Protein AF-A0A964AY86-F1 (afdb_monomer)

Sequence (203 aa):
MKHHKKPTNKDIALAKRPSATQNSKTIVSSVGSSSKFTILKNRKNIFIIVISLCALILLVATGAWYINRSDDKLVFPEPQLQLDDVAGSLDSLLQQKLPSDASITQKTEYYESIVSKLTALEDTRRTAEIYINQIQPQGIKLSIEASEWLVTSLIANGYKQEARAVAGELVVMLNQRMTEVPPDSQQSLSSLIQYYATLKDTL

pLDDT: mean 75.74, std 21.98, range [32.5, 97.69]

Nearest PDB structures (foldseek):
  8h38-assembly1_B  TM=4.090E-01  e=1.812E+00  Homo sapiens
  3qtn-assembly1_B  TM=3.169E-01  e=1.045E+00  Schizosaccharomyces pombe
  6hc2-assembly4_S  TM=4.610E-01  e=2.385E+00  Homo sapiens
  4i9e-assembly1_B  TM=3.478E-01  e=4.134E+00  Bacillus subtilis subsp. subtilis str. 168

Radius of gyration: 37.97 Å; Cα contacts (8 Å, |Δi|>4): 112; chains: 1; bounding box: 46×78×113 Å

Mean predicted aligned error: 18.22 Å

Secondary structure (DSSP, 8-state):
----------------------------------S-HHHHHHHHHHHHHHHHHHHHHHHHHHHHHHHHHTTS---PPPTHHHHHHHHHHHHHHHH----TT--HHHHHHHHHHHHHHHHHTT-HHHHHHHIIIIIGGGTPPPPHHHHHHHHHHHHHTT-HHHHHHHHHHHHHHHHHHHTTS-HHHHHHHHHHHHHHHHHHHH-

Foldseek 3Di:
DDDDDDDDDDDDDDDDDDDDDDDDDDDDDDDDDDPPPVVVVVVVVVVVVVVVVVVVVVVVVVVVVCVVVCVVDPDDPDCVVVLVVLVVVLVVLVPDDDDPPDDLVRLQVSLQSNLVSCVVVVVLQVLQVCCVPPQVVVVRDYDLVSLVSNLVSCVVVVVLVVSLVSLVVSLVVLVVVLVVDDPVCNVVSVVSSVVSVVSSVVD

Solvent-accessible surface area (backbone atoms only — not comparable to full-atom values): 12369 Å² total; per-residue (Å²): 137,90,85,89,88,84,87,90,85,81,90,84,86,85,91,90,82,89,84,91,82,88,81,89,82,78,90,80,88,77,87,84,86,78,98,58,70,72,64,57,57,56,53,52,55,52,50,52,52,51,50,51,52,51,51,51,53,50,50,52,51,50,50,54,46,49,59,71,49,57,75,67,66,82,82,67,87,66,71,57,69,58,53,52,51,43,50,54,53,43,56,56,50,75,68,56,77,76,61,92,82,58,48,71,66,60,50,32,57,52,51,46,59,47,43,53,45,30,58,78,66,65,38,35,62,62,47,32,54,45,36,66,75,57,33,58,82,68,71,58,71,67,55,67,72,56,42,55,52,46,28,54,15,16,49,77,69,65,40,36,73,58,21,25,50,46,24,51,50,46,33,51,54,47,57,56,50,52,78,74,49,60,78,87,58,35,60,60,50,53,54,52,35,53,50,31,49,51,50,35,74,74,85

Structure (mmCIF, N/CA/C/O backbone):
data_AF-A0A964AY86-F1
#
_entry.id   AF-A0A964AY86-F1
#
loop_
_atom_site.group_PDB
_atom_site.id
_atom_site.type_symbol
_atom_site.label_atom_id
_atom_site.label_alt_id
_atom_site.label_comp_id
_atom_site.label_asym_id
_atom_site.label_entity_id
_atom_site.label_seq_id
_atom_site.pdbx_PDB_ins_code
_atom_site.Cartn_x
_atom_site.Cartn_y
_atom_site.Cartn_z
_atom_site.occupancy
_atom_site.B_iso_or_equiv
_atom_site.auth_seq_id
_atom_site.auth_comp_id
_atom_site.auth_asym_id
_atom_site.auth_atom_id
_atom_site.pdbx_PDB_model_num
ATOM 1 N N . MET A 1 1 ? 15.976 48.540 -55.367 1.00 39.44 1 MET A N 1
ATOM 2 C CA . MET A 1 1 ? 15.116 49.084 -56.451 1.00 39.44 1 MET A CA 1
ATOM 3 C C . MET A 1 1 ? 14.962 48.027 -57.541 1.00 39.44 1 MET A C 1
ATOM 5 O O . MET A 1 1 ? 15.838 47.180 -57.657 1.00 39.44 1 MET A O 1
ATOM 9 N N . LYS A 1 2 ? 13.845 48.020 -58.280 1.00 45.91 2 LYS A N 1
ATOM 10 C CA . LYS A 1 2 ? 13.588 47.076 -59.391 1.00 45.91 2 LYS A CA 1
ATOM 11 C C . LYS A 1 2 ? 14.362 47.507 -60.645 1.00 45.91 2 LYS A C 1
ATOM 13 O O . LYS A 1 2 ? 14.565 48.701 -60.796 1.00 45.91 2 LYS A O 1
ATOM 18 N N . HIS A 1 3 ? 14.650 46.585 -61.569 1.00 39.03 3 HIS A N 1
ATOM 19 C CA . HIS A 1 3 ? 14.259 46.710 -62.987 1.00 39.03 3 HIS A CA 1
ATOM 20 C C . HIS A 1 3 ? 14.379 45.358 -63.721 1.00 39.03 3 HIS A C 1
ATOM 22 O O . HIS A 1 3 ? 15.357 44.635 -63.573 1.00 39.03 3 HIS A O 1
ATOM 28 N N . HIS A 1 4 ? 13.351 45.012 -64.502 1.00 43.88 4 HIS A N 1
ATOM 29 C CA . HIS A 1 4 ? 13.311 43.826 -65.368 1.00 43.88 4 HIS A CA 1
ATOM 30 C C . HIS A 1 4 ? 13.954 44.102 -66.735 1.00 43.88 4 HIS A C 1
ATOM 32 O O . HIS A 1 4 ? 13.827 45.220 -67.235 1.00 43.88 4 HIS A O 1
ATOM 38 N N . LYS A 1 5 ? 14.413 43.044 -67.427 1.00 38.97 5 LYS A N 1
ATOM 39 C CA . LYS A 1 5 ? 13.969 42.760 -68.810 1.00 38.97 5 LYS A CA 1
ATOM 40 C C . LYS A 1 5 ? 14.207 41.299 -69.246 1.00 38.97 5 LYS A C 1
ATOM 42 O O . LYS A 1 5 ? 15.260 40.718 -69.031 1.00 38.97 5 LYS A O 1
ATOM 47 N N . LYS A 1 6 ? 13.171 40.751 -69.880 1.00 41.88 6 LYS A N 1
ATOM 48 C CA . LYS A 1 6 ? 13.073 39.567 -70.765 1.00 41.88 6 LYS A CA 1
ATOM 49 C C . LYS A 1 6 ? 12.483 40.115 -72.095 1.00 41.88 6 LYS A C 1
ATOM 51 O O . LYS A 1 6 ? 12.086 41.286 -72.083 1.00 41.88 6 LYS A O 1
ATOM 56 N N . PRO A 1 7 ? 12.244 39.332 -73.168 1.00 59.22 7 PRO A N 1
ATOM 57 C CA . PRO A 1 7 ? 12.763 38.014 -73.578 1.00 59.22 7 PRO A CA 1
ATOM 58 C C . PRO A 1 7 ? 13.297 38.053 -75.045 1.00 59.22 7 PRO A C 1
ATOM 60 O O . PRO A 1 7 ? 13.366 39.124 -75.627 1.00 59.22 7 PRO A O 1
ATOM 63 N N . THR A 1 8 ? 13.604 36.910 -75.681 1.00 43.75 8 THR A N 1
ATOM 64 C CA . THR A 1 8 ? 12.781 36.339 -76.787 1.00 43.75 8 THR A CA 1
ATOM 65 C C . THR A 1 8 ? 13.252 34.936 -77.195 1.00 43.75 8 THR A C 1
ATOM 67 O O . THR A 1 8 ? 14.365 34.528 -76.889 1.00 43.75 8 THR A O 1
ATOM 70 N N . ASN A 1 9 ? 12.344 34.192 -77.826 1.00 43.22 9 ASN A N 1
ATOM 71 C CA . ASN A 1 9 ? 12.440 32.794 -78.258 1.00 43.22 9 ASN A CA 1
ATOM 72 C C . ASN A 1 9 ? 12.452 32.737 -79.800 1.00 43.22 9 ASN A C 1
ATOM 74 O O . ASN A 1 9 ? 11.829 33.626 -80.385 1.00 43.22 9 ASN A O 1
ATOM 78 N N . LYS A 1 10 ? 13.073 31.712 -80.412 1.00 37.44 10 LYS A N 1
ATOM 79 C CA . LYS A 1 10 ? 12.649 31.021 -81.660 1.00 37.44 10 LYS A CA 1
ATOM 80 C C . LYS A 1 10 ? 13.725 30.059 -82.197 1.00 37.44 10 LYS A C 1
ATOM 82 O O . LYS A 1 10 ? 14.872 30.468 -82.292 1.00 37.44 10 LYS A O 1
ATOM 87 N N . ASP A 1 11 ? 13.274 28.850 -82.562 1.00 38.94 11 ASP A N 1
ATOM 88 C CA . ASP A 1 11 ? 13.628 27.994 -83.723 1.00 38.94 11 ASP A CA 1
ATOM 89 C C . ASP A 1 11 ? 15.144 27.713 -84.004 1.00 38.94 11 ASP A C 1
ATOM 91 O O . ASP A 1 11 ? 15.986 28.585 -83.888 1.00 38.94 11 ASP A O 1
ATOM 95 N N . ILE A 1 12 ? 15.646 26.531 -84.402 1.00 47.88 12 ILE A N 1
ATOM 96 C CA . ILE A 1 12 ? 15.171 25.546 -85.390 1.00 47.88 12 ILE A CA 1
ATOM 97 C C . ILE A 1 12 ? 15.740 24.133 -85.075 1.00 47.88 12 ILE A C 1
ATOM 99 O O . ILE A 1 12 ? 16.939 23.946 -84.910 1.00 47.88 12 ILE A O 1
ATOM 103 N N . ALA A 1 13 ? 14.829 23.158 -85.028 1.00 35.41 13 ALA A N 1
ATOM 104 C CA . ALA A 1 13 ? 14.819 21.792 -85.588 1.00 35.41 13 ALA A CA 1
ATOM 105 C C . ALA A 1 13 ? 16.083 20.915 -85.876 1.00 35.41 13 ALA A C 1
ATOM 107 O O . ALA A 1 13 ? 17.019 21.293 -86.565 1.00 35.41 13 ALA A O 1
ATOM 108 N N . LEU A 1 14 ? 15.891 19.625 -85.543 1.00 32.50 14 LEU A N 1
ATOM 109 C CA . LEU A 1 14 ? 16.200 18.385 -86.298 1.00 32.50 14 LEU A CA 1
ATOM 110 C C . LEU A 1 14 ? 17.646 17.908 -86.624 1.00 32.50 14 LEU A C 1
ATOM 112 O O . LEU A 1 14 ? 18.346 18.429 -87.480 1.00 32.50 14 LEU A O 1
ATOM 116 N N . ALA A 1 15 ? 17.890 16.680 -86.134 1.00 34.31 15 ALA A N 1
ATOM 117 C CA . ALA A 1 15 ? 18.419 15.505 -86.856 1.00 34.31 15 ALA A CA 1
ATOM 118 C C . ALA A 1 15 ? 19.935 15.326 -87.124 1.00 34.31 15 ALA A C 1
ATOM 120 O O . ALA A 1 15 ? 20.502 15.909 -88.044 1.00 34.31 15 ALA A O 1
ATOM 121 N N . LYS A 1 16 ? 20.513 14.291 -86.475 1.00 34.00 16 LYS A N 1
ATOM 122 C CA . LYS A 1 16 ? 21.258 13.195 -87.150 1.00 34.00 16 LYS A CA 1
ATOM 123 C C . LYS A 1 16 ? 21.488 11.948 -86.257 1.00 34.00 16 LYS A C 1
ATOM 125 O O . LYS A 1 16 ? 22.091 12.023 -85.195 1.00 34.00 16 LYS A O 1
ATOM 130 N N . ARG A 1 17 ? 21.029 10.791 -86.753 1.00 41.09 17 ARG A N 1
ATOM 131 C CA . ARG A 1 17 ? 21.481 9.384 -86.542 1.00 41.09 17 ARG A CA 1
ATOM 132 C C . ARG A 1 17 ? 21.563 8.779 -87.972 1.00 41.09 17 ARG A C 1
ATOM 134 O O . ARG A 1 17 ? 20.840 9.318 -88.815 1.00 41.09 17 ARG A O 1
ATOM 141 N N . PRO A 1 18 ? 22.405 7.776 -88.329 1.00 44.31 18 PRO A N 1
ATOM 142 C CA . PRO A 1 18 ? 22.642 6.461 -87.688 1.00 44.31 18 PRO A CA 1
ATOM 143 C C . PRO A 1 18 ? 24.136 6.296 -87.283 1.00 44.31 18 PRO A C 1
ATOM 145 O O . PRO A 1 18 ? 24.770 7.324 -87.074 1.00 44.31 18 PRO A O 1
ATOM 148 N N . SER A 1 19 ? 24.790 5.142 -87.052 1.00 35.66 19 SER A N 1
ATOM 149 C CA . SER A 1 19 ? 24.522 3.678 -87.148 1.00 35.66 19 SER A CA 1
ATOM 150 C C . SER A 1 19 ? 25.012 2.992 -85.853 1.00 35.66 19 SER A C 1
ATOM 152 O O . SER A 1 19 ? 25.867 3.546 -85.175 1.00 35.66 19 SER A O 1
ATOM 154 N N . ALA A 1 20 ? 24.418 1.920 -85.312 1.00 35.12 20 ALA A N 1
ATOM 155 C CA . ALA A 1 20 ? 24.133 0.554 -85.793 1.00 35.12 20 ALA A CA 1
ATOM 156 C C . ALA A 1 20 ? 25.342 -0.412 -85.770 1.00 35.12 20 ALA A C 1
ATOM 158 O O . ALA A 1 20 ? 26.085 -0.503 -86.739 1.00 35.12 20 ALA A O 1
ATOM 159 N N . THR A 1 21 ? 25.417 -1.220 -84.704 1.00 34.56 21 THR A N 1
ATOM 160 C CA . THR A 1 21 ? 25.921 -2.604 -84.756 1.00 34.56 21 THR A CA 1
ATOM 161 C C . THR A 1 21 ? 24.835 -3.500 -84.168 1.00 34.56 21 THR A C 1
ATOM 163 O O . THR A 1 21 ? 24.479 -3.368 -82.997 1.00 34.56 21 THR A O 1
ATOM 166 N N . GLN A 1 22 ? 24.260 -4.374 -84.993 1.00 38.66 22 GLN A N 1
ATOM 167 C CA . GLN A 1 22 ? 23.312 -5.398 -84.554 1.00 38.66 22 GLN A CA 1
ATOM 168 C C . GLN A 1 22 ? 24.061 -6.616 -84.002 1.00 38.66 22 GLN A C 1
ATOM 170 O O . GLN A 1 22 ? 25.144 -6.934 -84.479 1.00 38.66 22 GLN A O 1
ATOM 175 N N . ASN A 1 23 ? 23.432 -7.320 -83.060 1.00 33.06 23 ASN A N 1
ATOM 176 C CA . ASN A 1 23 ? 23.432 -8.785 -82.941 1.00 33.06 23 ASN A CA 1
ATOM 177 C C . ASN A 1 23 ? 22.366 -9.137 -81.885 1.00 33.06 23 ASN A C 1
ATOM 179 O O . ASN A 1 23 ? 22.609 -9.038 -80.690 1.00 33.06 23 ASN A O 1
ATOM 183 N N . SER A 1 24 ? 21.094 -9.314 -82.249 1.00 36.22 24 SER A N 1
ATOM 184 C CA . SER A 1 24 ? 20.540 -10.512 -82.906 1.00 36.22 24 SER A CA 1
ATOM 185 C C . SER A 1 24 ? 20.892 -11.824 -82.201 1.00 36.22 24 SER A C 1
ATOM 187 O O . SER A 1 24 ? 21.763 -12.565 -82.645 1.00 36.22 24 SER A O 1
ATOM 189 N N . LYS A 1 25 ? 20.109 -12.163 -81.170 1.00 35.75 25 LYS A N 1
ATOM 190 C CA . LYS A 1 25 ? 19.689 -13.550 -80.923 1.00 35.75 25 LYS A CA 1
ATOM 191 C C . LYS A 1 25 ? 18.175 -13.617 -80.705 1.00 35.75 25 LYS A C 1
ATOM 193 O O . LYS A 1 25 ? 17.669 -13.407 -79.613 1.00 35.75 25 LYS A O 1
ATOM 198 N N . THR A 1 26 ? 17.503 -13.883 -81.821 1.00 39.62 26 THR A N 1
ATOM 199 C CA . THR A 1 26 ? 16.311 -14.729 -81.965 1.00 39.62 26 THR A CA 1
ATOM 200 C C . THR A 1 26 ? 15.181 -14.567 -80.942 1.00 39.62 26 THR A C 1
ATOM 202 O O . THR A 1 26 ? 15.138 -15.242 -79.916 1.00 39.62 26 THR A O 1
ATOM 205 N N . ILE A 1 27 ? 14.163 -13.796 -81.327 1.00 40.28 27 ILE A N 1
ATOM 206 C CA . ILE A 1 27 ? 12.793 -14.024 -80.856 1.00 40.28 27 ILE A CA 1
ATOM 207 C C . ILE A 1 27 ? 12.277 -15.286 -81.560 1.00 40.28 27 ILE A C 1
ATOM 209 O O . ILE A 1 27 ? 12.199 -15.304 -82.787 1.00 40.28 27 ILE A O 1
ATOM 213 N N . VAL A 1 28 ? 11.895 -16.316 -80.802 1.00 37.19 28 VAL A N 1
ATOM 214 C CA . VAL A 1 28 ? 11.033 -17.399 -81.304 1.00 37.19 28 VAL A CA 1
ATOM 215 C C . VAL A 1 28 ? 9.649 -17.196 -80.705 1.00 37.19 28 VAL A C 1
ATOM 217 O O . VAL A 1 28 ? 9.460 -17.283 -79.494 1.00 37.19 28 VAL A O 1
ATOM 220 N N . SER A 1 29 ? 8.678 -16.889 -81.555 1.00 40.28 29 SER A N 1
ATOM 221 C CA . SER A 1 29 ? 7.292 -16.658 -81.165 1.00 40.28 29 SER A CA 1
ATOM 222 C C . SER A 1 29 ? 6.504 -17.970 -81.064 1.00 40.28 29 SER A C 1
ATOM 224 O O . SER A 1 29 ? 6.234 -18.601 -82.082 1.00 40.28 29 SER A O 1
ATOM 226 N N . SER A 1 30 ? 6.042 -18.311 -79.859 1.00 38.62 30 SER A N 1
ATOM 227 C CA . SER A 1 30 ? 4.793 -19.063 -79.648 1.00 38.62 30 SER A CA 1
ATOM 228 C C . SER A 1 30 ? 3.846 -18.123 -78.889 1.00 38.62 30 SER A C 1
ATOM 230 O O . SER A 1 30 ? 4.157 -17.655 -77.802 1.00 38.62 30 SER A O 1
ATOM 232 N N . VAL A 1 31 ? 2.861 -17.524 -79.558 1.00 44.25 31 VAL A N 1
ATOM 233 C CA . VAL A 1 31 ? 1.519 -18.094 -79.776 1.00 44.25 31 VAL A CA 1
ATOM 234 C C . VAL A 1 31 ? 0.865 -18.511 -78.454 1.00 44.25 31 VAL A C 1
ATOM 236 O O . VAL A 1 31 ? 1.108 -19.604 -77.957 1.00 44.25 31 VAL A O 1
ATOM 239 N N . GLY A 1 32 ? -0.040 -17.665 -77.946 1.00 36.28 32 GLY A N 1
ATOM 240 C CA . GLY A 1 32 ? -1.101 -18.096 -77.031 1.00 36.28 32 GLY A CA 1
ATOM 241 C C . GLY A 1 32 ? -1.206 -17.382 -75.676 1.00 36.28 32 GLY A C 1
ATOM 242 O O . GLY A 1 32 ? -0.360 -17.515 -74.806 1.00 36.28 32 GLY A O 1
ATOM 243 N N . SER A 1 33 ? -2.383 -16.788 -75.454 1.00 35.88 33 SER A N 1
ATOM 244 C CA . SER A 1 33 ? -3.068 -16.704 -74.151 1.00 35.88 33 SER A CA 1
ATOM 245 C C . SER A 1 33 ? -2.656 -15.656 -73.091 1.00 35.88 33 SER A C 1
ATOM 247 O O . SER A 1 33 ? -1.989 -15.928 -72.097 1.00 35.88 33 SER A O 1
ATOM 249 N N . SER A 1 34 ? -3.396 -14.544 -73.153 1.00 40.28 34 SER A N 1
ATOM 250 C CA . SER A 1 34 ? -4.164 -13.978 -72.025 1.00 40.28 34 SER A CA 1
ATOM 251 C C . SER A 1 34 ? -3.516 -12.980 -71.044 1.00 40.28 34 SER A C 1
ATOM 253 O O . SER A 1 34 ? -2.649 -13.271 -70.224 1.00 40.28 34 SER A O 1
ATOM 255 N N . SER A 1 35 ? -4.137 -11.802 -71.004 1.00 44.59 35 SER A N 1
ATOM 256 C CA . SER A 1 35 ? -4.013 -10.731 -70.009 1.00 44.59 35 SER A CA 1
ATOM 257 C C . SER A 1 35 ? -4.650 -11.079 -68.644 1.00 44.59 35 SER A C 1
ATOM 259 O O . SER A 1 35 ? -5.401 -10.288 -68.077 1.00 44.59 35 SER A O 1
ATOM 261 N N . LYS A 1 36 ? -4.390 -12.279 -68.098 1.00 46.19 36 LYS A N 1
ATOM 262 C CA . LYS A 1 36 ? -5.083 -12.804 -66.895 1.00 46.19 36 LYS A CA 1
ATOM 263 C C . LYS A 1 36 ? -4.258 -12.855 -65.598 1.00 46.19 36 LYS A C 1
ATOM 265 O O . LYS A 1 36 ? -4.812 -13.190 -64.551 1.00 46.19 36 LYS A O 1
ATOM 270 N N . PHE A 1 37 ? -2.972 -12.492 -65.610 1.00 45.94 37 PHE A N 1
ATOM 271 C CA . PHE A 1 37 ? -2.087 -12.713 -64.451 1.00 45.94 37 PHE A CA 1
ATOM 272 C C . PHE A 1 37 ? -2.053 -11.616 -63.370 1.00 45.94 37 PHE A C 1
ATOM 274 O O . PHE A 1 37 ? -1.663 -11.906 -62.239 1.00 45.94 37 PHE A O 1
ATOM 281 N N . THR A 1 38 ? -2.526 -10.394 -63.633 1.00 47.03 38 THR A N 1
ATOM 282 C CA . THR A 1 38 ? -2.637 -9.340 -62.599 1.00 47.03 38 THR A CA 1
ATOM 283 C C . THR A 1 38 ? -3.835 -9.535 -61.664 1.00 47.03 38 THR A C 1
ATOM 285 O O . THR A 1 38 ? -3.741 -9.230 -60.477 1.00 47.03 38 THR A O 1
ATOM 288 N N . ILE A 1 39 ? -4.936 -10.126 -62.143 1.00 46.94 39 ILE A N 1
ATOM 289 C CA . ILE A 1 39 ? -6.141 -10.383 -61.328 1.00 46.94 39 ILE A CA 1
ATOM 290 C C . ILE A 1 39 ? -5.894 -11.504 -60.300 1.00 46.94 39 ILE A C 1
ATOM 292 O O . ILE A 1 39 ? -6.417 -11.463 -59.184 1.00 46.94 39 ILE A O 1
ATOM 296 N N . LEU A 1 40 ? -5.064 -12.497 -60.640 1.00 48.22 40 LEU A N 1
ATOM 297 C CA . LEU A 1 40 ? -4.809 -13.656 -59.777 1.00 48.22 40 LEU A CA 1
ATOM 298 C C . LEU A 1 40 ? -4.024 -13.310 -58.500 1.00 48.22 40 LEU A C 1
ATOM 300 O O . LEU A 1 40 ? -4.204 -13.973 -57.479 1.00 48.22 40 LEU A O 1
ATOM 304 N N . LYS A 1 41 ? -3.171 -12.276 -58.537 1.00 50.91 41 LYS A N 1
ATOM 305 C CA . LYS A 1 41 ? -2.327 -11.886 -57.394 1.00 50.91 41 LYS A CA 1
ATOM 306 C C . LYS A 1 41 ? -3.149 -11.211 -56.288 1.00 50.91 41 LYS A C 1
ATOM 308 O O . LYS A 1 41 ? -3.049 -11.611 -55.132 1.00 50.91 41 LYS A O 1
ATOM 313 N N . ASN A 1 42 ? -4.054 -10.297 -56.650 1.00 53.94 42 ASN A N 1
ATOM 314 C CA . ASN A 1 42 ? -4.951 -9.653 -55.682 1.00 53.94 42 ASN A CA 1
ATOM 315 C C . ASN A 1 42 ? -5.966 -10.640 -55.083 1.00 53.94 42 ASN A C 1
ATOM 317 O O . ASN A 1 42 ? -6.244 -10.573 -53.889 1.00 53.94 42 ASN A O 1
ATOM 321 N N . ARG A 1 43 ? -6.465 -11.609 -55.870 1.00 56.59 43 ARG A N 1
ATOM 322 C CA . ARG A 1 43 ? -7.369 -12.656 -55.356 1.00 56.59 43 ARG A CA 1
ATOM 323 C C . ARG A 1 43 ? -6.730 -13.516 -54.261 1.00 56.59 43 ARG A C 1
ATOM 325 O O . ARG A 1 43 ? -7.418 -13.841 -53.300 1.00 56.59 43 ARG A O 1
ATOM 332 N N . LYS A 1 44 ? -5.432 -13.842 -54.358 1.00 60.12 44 LYS A N 1
ATOM 333 C CA . LYS A 1 44 ? -4.722 -14.584 -53.298 1.00 60.12 44 LYS A CA 1
ATOM 334 C C . LYS A 1 44 ? -4.618 -13.782 -51.998 1.00 60.12 44 LYS A C 1
ATOM 336 O O . LYS A 1 44 ? -4.899 -14.333 -50.941 1.00 60.12 44 LYS A O 1
ATOM 341 N N . ASN A 1 45 ? -4.299 -12.489 -52.0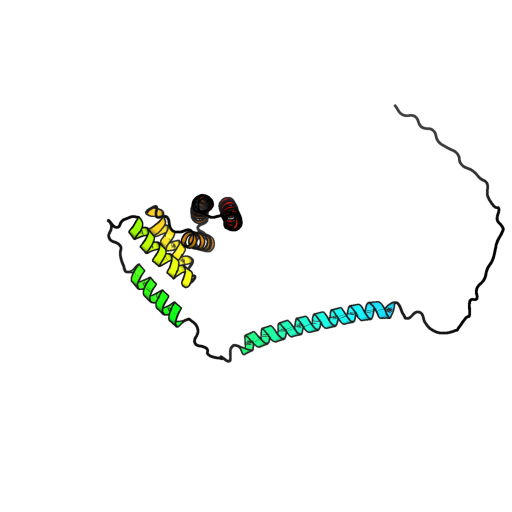71 1.00 60.69 45 ASN A N 1
ATOM 342 C CA . ASN A 1 45 ? -4.222 -11.641 -50.876 1.00 60.69 45 ASN A CA 1
ATOM 343 C C . ASN A 1 45 ? -5.596 -11.470 -50.206 1.00 60.69 45 ASN A C 1
ATOM 345 O O . ASN A 1 45 ? -5.697 -11.597 -48.990 1.00 60.69 45 ASN A O 1
ATOM 349 N N . ILE A 1 46 ? -6.662 -11.264 -50.991 1.00 68.44 46 ILE A N 1
ATOM 350 C CA . ILE A 1 46 ? -8.040 -11.199 -50.472 1.00 68.44 46 ILE A CA 1
ATOM 351 C C . ILE A 1 46 ? -8.429 -12.525 -49.797 1.00 68.44 46 ILE A C 1
ATOM 353 O O . ILE A 1 46 ? -8.990 -12.510 -48.708 1.00 68.44 46 ILE A O 1
ATOM 357 N N . PHE A 1 47 ? -8.083 -13.669 -50.394 1.00 69.06 47 PHE A N 1
ATOM 358 C CA . PHE A 1 47 ? -8.366 -14.988 -49.818 1.00 69.06 47 PHE A CA 1
ATOM 359 C C . PHE A 1 47 ? -7.645 -15.218 -48.477 1.00 69.06 47 PHE A C 1
ATOM 361 O O . PHE A 1 47 ? -8.255 -15.723 -47.540 1.00 69.06 47 PHE A O 1
ATOM 368 N N . ILE A 1 48 ? -6.386 -14.779 -48.348 1.00 73.19 48 ILE A N 1
ATOM 369 C CA . ILE A 1 48 ? -5.633 -14.831 -47.080 1.00 73.19 48 ILE A CA 1
ATOM 370 C C . ILE A 1 48 ? -6.285 -13.939 -46.012 1.00 73.19 48 ILE A C 1
ATOM 372 O O . ILE A 1 48 ? -6.436 -14.369 -44.871 1.00 73.19 48 ILE A O 1
ATOM 376 N N . ILE A 1 49 ? -6.715 -12.725 -46.377 1.00 74.94 49 ILE A N 1
ATOM 377 C CA . ILE A 1 49 ? -7.412 -11.805 -45.462 1.00 74.94 49 ILE A CA 1
ATOM 378 C C . ILE A 1 49 ? -8.733 -12.420 -44.975 1.00 74.94 49 ILE A C 1
ATOM 380 O O . ILE A 1 49 ? -9.000 -12.406 -43.776 1.00 74.94 49 ILE A O 1
ATOM 384 N N . VAL A 1 50 ? -9.525 -13.013 -45.875 1.00 77.69 50 VAL A N 1
ATOM 385 C CA . VAL A 1 50 ? -10.786 -13.689 -45.524 1.00 77.69 50 VAL A CA 1
ATOM 386 C C . VAL A 1 50 ? -10.542 -14.893 -44.610 1.00 77.69 50 VAL A C 1
ATOM 388 O O . VAL A 1 50 ? -11.234 -15.024 -43.606 1.00 77.69 50 VAL A O 1
ATOM 391 N N . ILE A 1 51 ? -9.532 -15.729 -44.884 1.00 77.75 51 ILE A N 1
ATOM 392 C CA . ILE A 1 51 ? -9.169 -16.849 -43.996 1.00 77.75 51 ILE A CA 1
ATOM 393 C C . ILE A 1 51 ? -8.740 -16.346 -42.612 1.00 77.75 51 ILE A C 1
ATOM 395 O O . ILE A 1 51 ? -9.170 -16.913 -41.612 1.00 77.75 51 ILE A O 1
ATOM 399 N N . SER A 1 52 ? -7.944 -15.276 -42.542 1.00 74.94 52 SER A N 1
ATOM 400 C CA . SER A 1 52 ? -7.510 -14.676 -41.272 1.00 74.94 52 SER A CA 1
ATOM 401 C C . SER A 1 52 ? -8.696 -14.143 -40.453 1.00 74.94 52 SER A C 1
ATOM 403 O O . SER A 1 52 ? -8.801 -14.418 -39.260 1.00 74.94 52 SER A O 1
ATOM 405 N N . LEU A 1 53 ? -9.652 -13.471 -41.106 1.00 80.69 53 LEU A N 1
ATOM 406 C CA . LEU A 1 53 ? -10.908 -13.028 -40.489 1.00 80.69 53 LEU A CA 1
ATOM 407 C C . LEU A 1 53 ? -11.772 -14.203 -40.009 1.00 80.69 53 LEU A C 1
ATOM 409 O O . LEU A 1 53 ? -12.259 -14.173 -38.882 1.00 80.69 53 LEU A O 1
ATOM 413 N N . CYS A 1 54 ? -11.930 -15.258 -40.812 1.00 77.81 54 CYS A N 1
ATOM 414 C CA . CYS A 1 54 ? -12.653 -16.461 -40.393 1.00 77.81 54 CYS A CA 1
ATOM 415 C C . CYS A 1 54 ? -11.969 -17.165 -39.211 1.00 77.81 54 CYS A C 1
ATOM 417 O O . CYS A 1 54 ? -12.655 -17.587 -38.284 1.00 77.81 54 CYS A O 1
ATOM 419 N N . ALA A 1 55 ? -10.635 -17.254 -39.201 1.00 77.50 55 ALA A N 1
ATOM 420 C CA . ALA A 1 55 ? -9.876 -17.821 -38.088 1.00 77.50 55 ALA A CA 1
ATOM 421 C C . ALA A 1 55 ? -10.026 -16.984 -36.807 1.00 77.50 55 ALA A C 1
ATOM 423 O O . ALA A 1 55 ? -10.226 -17.549 -35.735 1.00 77.50 55 ALA A O 1
ATOM 424 N N . LEU A 1 56 ? -10.012 -15.650 -36.913 1.00 77.88 56 LEU A N 1
ATOM 425 C CA . LEU A 1 56 ? -10.262 -14.750 -35.785 1.00 77.88 56 LEU A CA 1
ATOM 426 C C . LEU A 1 56 ? -11.681 -14.928 -35.221 1.00 77.88 56 LEU A C 1
ATOM 428 O O . LEU A 1 56 ? -11.844 -15.047 -34.010 1.00 77.88 56 LEU A O 1
ATOM 432 N N . ILE A 1 57 ? -12.698 -15.012 -36.087 1.00 83.19 57 ILE A N 1
ATOM 433 C CA . ILE A 1 57 ? -14.089 -15.265 -35.676 1.00 83.19 57 ILE A CA 1
ATOM 434 C C . ILE A 1 57 ? -14.213 -16.634 -34.992 1.00 83.19 57 ILE A C 1
ATOM 436 O O . ILE A 1 57 ? -14.880 -16.733 -33.966 1.00 83.19 57 ILE A O 1
ATOM 440 N N . LEU A 1 58 ? -13.544 -17.673 -35.503 1.00 80.88 58 LEU A N 1
ATOM 441 C CA . LEU A 1 58 ? -13.528 -18.997 -34.873 1.00 80.88 58 LEU A CA 1
ATOM 442 C C . LEU A 1 58 ? -12.800 -18.997 -33.522 1.00 80.88 58 LEU A C 1
ATOM 444 O O . LEU A 1 58 ? -13.278 -19.647 -32.596 1.00 80.88 58 LEU A O 1
ATOM 448 N N . LEU A 1 59 ? -11.701 -18.252 -33.365 1.00 77.06 59 LEU A N 1
ATOM 449 C CA . LEU A 1 59 ? -11.021 -18.088 -32.074 1.00 77.06 59 LEU A CA 1
ATOM 450 C C . LEU A 1 59 ? -11.911 -17.367 -31.055 1.00 77.06 59 LEU A C 1
ATOM 452 O O . LEU A 1 59 ? -12.047 -17.843 -29.932 1.00 77.06 59 LEU A O 1
ATOM 456 N N . VAL A 1 60 ? -12.573 -16.275 -31.453 1.00 77.75 60 VAL A N 1
ATOM 457 C CA . VAL A 1 60 ? -13.515 -15.543 -30.588 1.00 77.75 60 VAL A CA 1
ATOM 458 C C . VAL A 1 60 ? -14.725 -16.410 -30.234 1.00 77.75 60 VAL A C 1
ATOM 460 O O . VAL A 1 60 ? -15.110 -16.459 -29.070 1.00 77.75 60 VAL A O 1
ATOM 463 N N . ALA A 1 61 ? -15.290 -17.150 -31.192 1.00 74.38 61 ALA A N 1
ATOM 464 C CA . ALA A 1 61 ? -16.399 -18.069 -30.943 1.00 74.38 61 ALA A CA 1
ATOM 465 C C . ALA A 1 61 ? -15.990 -19.243 -30.037 1.00 74.38 61 ALA A C 1
ATOM 467 O O . ALA A 1 61 ? -16.758 -19.623 -29.160 1.00 74.38 61 ALA A O 1
ATOM 468 N N . THR A 1 62 ? -14.778 -19.784 -30.200 1.00 70.62 62 THR A N 1
ATOM 469 C CA . THR A 1 62 ? -14.249 -20.855 -29.337 1.00 70.62 62 THR A CA 1
ATOM 470 C C . THR A 1 62 ? -13.951 -20.334 -27.933 1.00 70.62 62 THR A C 1
ATOM 472 O O . THR A 1 62 ? -14.257 -21.022 -26.969 1.00 70.62 62 THR A O 1
ATOM 475 N N . GLY A 1 63 ? -13.428 -19.111 -27.795 1.00 66.25 63 GLY A N 1
ATOM 476 C CA . GLY A 1 63 ? -13.229 -18.452 -26.501 1.00 66.25 63 GLY A CA 1
ATOM 477 C C . GLY A 1 63 ? -14.552 -18.160 -25.790 1.00 66.25 63 GLY A C 1
ATOM 478 O O . GLY A 1 63 ? -14.721 -18.540 -24.637 1.00 66.25 63 GLY A O 1
ATOM 479 N N . ALA A 1 64 ? -15.527 -17.577 -26.492 1.00 68.00 64 ALA A N 1
ATOM 480 C CA . ALA A 1 64 ? -16.869 -17.337 -25.960 1.00 68.00 64 ALA A CA 1
ATOM 481 C C . ALA A 1 64 ? -17.589 -18.644 -25.586 1.00 68.00 64 ALA A C 1
ATOM 483 O O . ALA A 1 64 ? -18.256 -18.703 -24.559 1.00 68.00 64 ALA A O 1
ATOM 484 N N . TRP A 1 65 ? -17.421 -19.708 -26.376 1.00 68.44 65 TRP A N 1
ATOM 485 C CA . TRP A 1 65 ? -17.959 -21.033 -26.065 1.00 68.44 65 TRP A CA 1
ATOM 486 C C . TRP A 1 65 ? -17.218 -21.719 -24.914 1.00 68.44 65 TRP A C 1
ATOM 488 O O . TRP A 1 65 ? -17.857 -22.400 -24.126 1.00 68.44 65 TRP A O 1
ATOM 498 N N . TYR A 1 66 ? -15.905 -21.519 -24.767 1.00 62.75 66 TYR A N 1
ATOM 499 C CA . TYR A 1 66 ? -15.150 -22.001 -23.608 1.00 62.75 66 TYR A CA 1
ATOM 500 C C . TYR A 1 66 ? -15.611 -21.299 -22.326 1.00 62.75 66 TYR A C 1
ATOM 502 O O . TYR A 1 66 ? -15.835 -21.968 -21.323 1.00 62.75 66 TYR A O 1
ATOM 510 N N . ILE A 1 67 ? -15.849 -19.984 -22.378 1.00 60.38 67 ILE A N 1
ATOM 511 C CA . ILE A 1 67 ? -16.439 -19.211 -21.275 1.00 60.38 67 ILE A CA 1
ATOM 512 C C . ILE A 1 67 ? -17.846 -19.747 -20.946 1.00 60.38 67 ILE A C 1
ATOM 514 O O . ILE A 1 67 ? -18.058 -20.206 -19.830 1.00 60.38 67 ILE A O 1
ATOM 518 N N . ASN A 1 68 ? -18.761 -19.828 -21.923 1.00 53.78 68 ASN A N 1
ATOM 519 C CA . ASN A 1 68 ? -20.129 -20.348 -21.717 1.00 53.78 68 ASN A CA 1
ATOM 520 C C . ASN A 1 68 ? -20.209 -21.848 -21.369 1.00 53.78 68 ASN A C 1
ATOM 522 O O . ASN A 1 68 ? -21.257 -22.311 -20.930 1.00 53.78 68 ASN A O 1
ATOM 526 N N . ARG A 1 69 ? -19.163 -22.640 -21.630 1.00 49.78 69 ARG A N 1
ATOM 527 C CA . ARG A 1 69 ? -19.114 -24.072 -21.284 1.00 49.78 69 ARG A CA 1
ATOM 528 C C . ARG A 1 69 ? -18.384 -24.333 -19.965 1.00 49.78 69 ARG A C 1
ATOM 530 O O . ARG A 1 69 ? -18.533 -25.415 -19.408 1.00 49.78 69 ARG A O 1
ATOM 537 N N . SER A 1 70 ? -17.648 -23.352 -19.441 1.00 44.91 70 SER A N 1
ATOM 538 C CA . SER A 1 70 ? -17.001 -23.447 -18.124 1.00 44.91 70 SER A CA 1
ATOM 539 C C . SER A 1 70 ? -17.998 -23.379 -16.957 1.00 44.91 70 SER A C 1
ATOM 541 O O . SER A 1 70 ? -17.618 -23.688 -15.830 1.00 44.91 70 SER A O 1
ATOM 543 N N . ASP A 1 71 ? -19.272 -23.061 -17.222 1.00 47.09 71 ASP A N 1
ATOM 544 C CA . ASP A 1 71 ? -20.367 -23.199 -16.251 1.00 47.09 71 ASP A CA 1
ATOM 545 C C . ASP A 1 71 ? -20.643 -24.671 -15.860 1.00 47.09 71 ASP A C 1
ATOM 547 O O . ASP A 1 71 ? -21.086 -24.936 -14.739 1.00 47.09 71 ASP A O 1
ATOM 551 N N . ASP A 1 72 ? -20.307 -25.646 -16.721 1.00 43.38 72 ASP A N 1
ATOM 552 C CA . ASP A 1 72 ? -20.323 -27.078 -16.378 1.00 43.38 72 ASP A CA 1
ATOM 553 C C . ASP A 1 72 ? -18.990 -27.488 -15.726 1.00 43.38 72 ASP A C 1
ATOM 555 O O . ASP A 1 72 ? -18.030 -27.942 -16.355 1.00 43.38 72 ASP A O 1
ATOM 559 N N . LYS A 1 73 ? -18.957 -27.285 -14.409 1.00 41.12 73 LYS A N 1
ATOM 560 C CA . LYS A 1 73 ? -17.777 -27.334 -13.539 1.00 41.12 73 LYS A CA 1
ATOM 561 C C . LYS A 1 73 ? -16.990 -28.653 -13.587 1.00 41.12 73 LYS A C 1
ATOM 563 O O . LYS A 1 73 ? -17.447 -29.685 -13.093 1.00 41.12 73 LYS A O 1
ATOM 568 N N . LEU A 1 74 ? -15.705 -28.563 -13.940 1.00 43.34 74 LEU A N 1
ATOM 569 C CA . LEU A 1 74 ? -14.67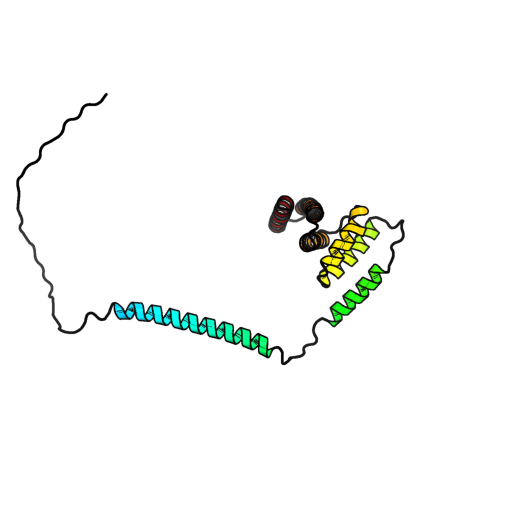7 -29.351 -13.251 1.00 43.34 74 LEU A CA 1
ATOM 570 C C . LEU A 1 74 ? -14.404 -28.675 -11.901 1.00 43.34 74 LEU A C 1
ATOM 572 O O . LEU A 1 74 ? -13.607 -27.742 -11.824 1.00 43.34 74 LEU A O 1
ATOM 576 N N . VAL A 1 75 ? -15.090 -29.124 -10.844 1.00 49.03 75 VAL A N 1
ATOM 577 C CA . VAL A 1 75 ? -14.870 -28.624 -9.475 1.00 49.03 75 VAL A CA 1
ATOM 578 C C . VAL A 1 75 ? -13.526 -29.133 -8.953 1.00 49.03 75 VAL A C 1
ATOM 580 O O . VAL A 1 75 ? -13.446 -30.134 -8.243 1.00 49.03 75 VAL A O 1
ATOM 583 N N . PHE A 1 76 ? -12.462 -28.408 -9.279 1.00 47.41 76 PHE A N 1
ATOM 584 C CA . PHE A 1 76 ? -11.347 -28.277 -8.352 1.00 47.41 76 PHE A CA 1
ATOM 585 C C . PHE A 1 76 ? -11.826 -27.370 -7.208 1.00 47.41 76 PHE A C 1
ATOM 587 O O . PHE A 1 76 ? -12.446 -26.343 -7.496 1.00 47.41 76 PHE A O 1
ATOM 594 N N . PRO A 1 77 ? -11.606 -27.717 -5.927 1.00 44.41 77 PRO A N 1
ATOM 595 C CA . PRO A 1 77 ? -11.878 -26.783 -4.844 1.00 44.41 77 PRO A CA 1
ATOM 596 C C . PRO A 1 77 ? -10.973 -25.557 -5.017 1.00 44.41 77 PRO A C 1
ATOM 598 O O . PRO A 1 77 ? -9.748 -25.673 -4.997 1.00 44.41 77 PRO A O 1
ATOM 601 N N . GLU A 1 78 ? -11.587 -24.395 -5.237 1.00 49.09 78 GLU A N 1
ATOM 602 C CA . GLU A 1 78 ? -10.892 -23.109 -5.311 1.00 49.09 78 GLU A CA 1
ATOM 603 C C . GLU A 1 78 ? -10.174 -22.774 -3.990 1.00 49.09 78 GLU A C 1
ATOM 605 O O . GLU A 1 78 ? -10.542 -23.293 -2.932 1.00 49.09 78 GLU A O 1
ATOM 610 N N . PRO A 1 79 ? -9.215 -21.827 -4.000 1.00 54.44 79 PRO A N 1
ATOM 611 C CA . PRO A 1 79 ? -8.582 -21.305 -2.786 1.00 54.44 79 PRO A CA 1
ATOM 612 C C . PRO A 1 79 ? -9.530 -20.521 -1.849 1.00 54.44 79 PRO A C 1
ATOM 614 O O . PRO A 1 79 ? -9.044 -19.888 -0.917 1.00 54.44 79 PRO A O 1
ATOM 617 N N . GLN A 1 80 ? -10.857 -20.574 -2.040 1.00 53.00 80 GLN A N 1
ATOM 618 C CA . GLN A 1 80 ? -11.865 -19.913 -1.192 1.00 53.00 80 GLN A CA 1
ATOM 619 C C . GLN A 1 80 ? -11.661 -20.207 0.303 1.00 53.00 80 GLN A C 1
ATOM 621 O O . GLN A 1 80 ? -11.691 -19.286 1.107 1.00 53.00 80 GLN A O 1
ATOM 626 N N . LEU A 1 81 ? -11.315 -21.452 0.657 1.00 57.44 81 LEU A N 1
ATOM 627 C CA . LEU A 1 81 ? -10.976 -21.852 2.032 1.00 57.44 81 LEU A CA 1
ATOM 628 C C . LEU A 1 81 ? -9.858 -20.992 2.657 1.00 57.44 81 LEU A C 1
ATOM 630 O O . LEU A 1 81 ? -9.917 -20.679 3.838 1.00 57.44 81 LEU A O 1
ATOM 634 N N . GLN A 1 82 ? -8.866 -20.563 1.866 1.00 69.56 82 GLN A N 1
ATOM 635 C CA . GLN A 1 82 ? -7.791 -19.685 2.343 1.00 69.56 82 GLN A CA 1
ATOM 636 C C . GLN A 1 82 ? -8.251 -18.225 2.470 1.00 69.56 82 GLN A C 1
ATOM 638 O O . GLN A 1 82 ? -7.774 -17.513 3.348 1.00 69.56 82 GLN A O 1
ATOM 643 N N . LEU A 1 83 ? -9.175 -17.769 1.617 1.00 71.69 83 LEU A N 1
ATOM 644 C CA . LEU A 1 83 ? -9.731 -16.412 1.684 1.00 71.69 83 LEU A CA 1
ATOM 645 C C . LEU A 1 83 ? -10.682 -16.251 2.879 1.00 71.69 83 LEU A C 1
ATOM 647 O O . LEU A 1 83 ? -10.613 -15.234 3.567 1.00 71.69 83 LEU A O 1
ATOM 651 N N . ASP A 1 84 ? -11.493 -17.268 3.180 1.00 77.50 84 ASP A N 1
ATOM 652 C CA . ASP A 1 84 ? -12.350 -17.308 4.371 1.00 77.50 84 ASP A CA 1
ATOM 653 C C . ASP A 1 84 ? -11.511 -17.303 5.666 1.00 77.50 84 ASP A C 1
ATOM 655 O O . ASP A 1 84 ? -11.786 -16.521 6.582 1.00 77.50 84 ASP A O 1
ATOM 659 N N . ASP A 1 85 ? -10.431 -18.096 5.720 1.00 84.00 85 ASP A N 1
ATOM 660 C CA . ASP A 1 85 ? -9.470 -18.090 6.834 1.00 84.00 85 ASP A CA 1
ATOM 661 C C . ASP A 1 85 ? -8.786 -16.714 6.994 1.00 84.00 85 ASP A C 1
ATOM 663 O O . ASP A 1 85 ? -8.641 -16.198 8.111 1.00 84.00 85 ASP A O 1
ATOM 667 N N . VAL A 1 86 ? -8.399 -16.069 5.884 1.00 82.31 86 VAL A N 1
ATOM 668 C CA . VAL A 1 86 ? -7.828 -14.710 5.894 1.00 82.31 86 VAL A CA 1
ATOM 669 C C . VAL A 1 86 ? -8.848 -13.690 6.409 1.00 82.31 86 VAL A C 1
ATOM 671 O O . VAL A 1 86 ? -8.493 -12.898 7.287 1.00 82.31 86 VAL A O 1
ATOM 674 N N . ALA A 1 87 ? -10.100 -13.731 5.945 1.00 83.81 87 ALA A N 1
ATOM 675 C CA . ALA A 1 87 ? -11.170 -12.840 6.395 1.00 83.81 87 ALA A CA 1
ATOM 676 C C . ALA A 1 87 ? -11.480 -13.010 7.893 1.00 83.81 87 ALA A C 1
ATOM 678 O O . ALA A 1 87 ? -11.518 -12.020 8.629 1.00 83.81 87 ALA A O 1
ATOM 679 N N . GLY A 1 88 ? -11.589 -14.252 8.379 1.00 80.88 88 GLY A N 1
ATOM 680 C CA . GLY A 1 88 ? -11.763 -14.539 9.806 1.00 80.88 88 GLY A CA 1
ATOM 681 C C . GLY A 1 88 ? -10.593 -14.033 10.660 1.00 80.88 88 GLY A C 1
ATOM 682 O O . GLY A 1 88 ? -10.799 -13.430 11.718 1.00 80.88 88 GLY A O 1
ATOM 683 N N . SER A 1 89 ? -9.353 -14.200 10.181 1.00 86.88 89 SER A N 1
ATOM 684 C CA . SER A 1 89 ? -8.162 -13.682 10.873 1.00 86.88 89 SER A CA 1
ATOM 685 C C . SER A 1 89 ? -8.084 -12.147 10.873 1.00 86.88 89 SER A C 1
ATOM 687 O O . SER A 1 89 ? -7.620 -11.553 11.849 1.00 86.88 89 SER A O 1
ATOM 689 N N . LEU A 1 90 ? -8.568 -11.493 9.810 1.00 89.00 90 LEU A N 1
ATOM 690 C CA . LEU A 1 90 ? -8.660 -10.039 9.709 1.00 89.00 90 LEU A CA 1
ATOM 691 C C . LEU A 1 90 ? -9.682 -9.484 10.704 1.00 89.00 90 LEU A C 1
ATOM 693 O O . LEU A 1 90 ? -9.355 -8.557 11.442 1.00 89.00 90 LEU A O 1
ATOM 697 N N . ASP A 1 91 ? -10.888 -10.050 10.773 1.00 89.00 91 ASP A N 1
ATOM 698 C CA . ASP A 1 91 ? -11.899 -9.579 11.724 1.00 89.00 91 ASP A CA 1
ATOM 699 C C . ASP A 1 91 ? -11.463 -9.821 13.182 1.00 89.00 91 ASP A C 1
ATOM 701 O O . ASP A 1 91 ? -11.704 -8.964 14.036 1.00 89.00 91 ASP A O 1
ATOM 705 N N . SER A 1 92 ? -10.732 -10.908 13.469 1.00 88.25 92 SER A N 1
ATOM 706 C CA . SER A 1 92 ? -10.095 -11.110 14.781 1.00 88.25 92 SER A CA 1
ATOM 707 C C . SER A 1 92 ? -9.055 -10.030 15.108 1.00 88.25 92 SER A C 1
ATOM 709 O O . SER A 1 92 ? -8.994 -9.578 16.252 1.00 88.25 92 SER A O 1
ATOM 711 N N . LEU A 1 93 ? -8.242 -9.603 14.134 1.00 86.94 93 LEU A N 1
ATOM 712 C CA . LEU A 1 93 ? -7.271 -8.517 14.321 1.00 86.94 93 LEU A CA 1
ATOM 713 C C . LEU A 1 93 ? -7.964 -7.167 14.515 1.00 86.94 93 LEU A C 1
ATOM 715 O O 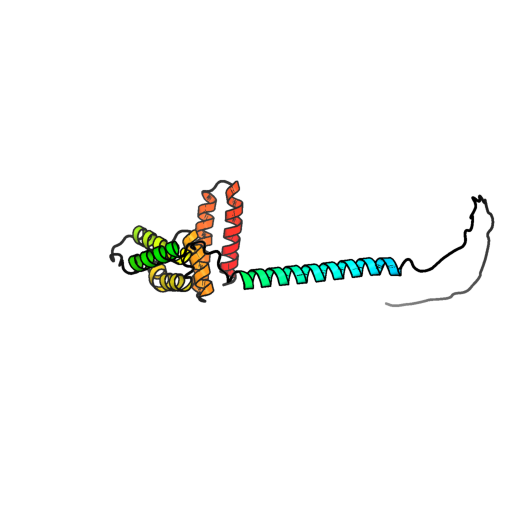. LEU A 1 93 ? -7.608 -6.435 15.428 1.00 86.94 93 LEU A O 1
ATOM 719 N N . LEU A 1 94 ? -8.991 -6.853 13.723 1.00 87.62 94 LEU A N 1
ATOM 720 C CA . LEU A 1 94 ? -9.731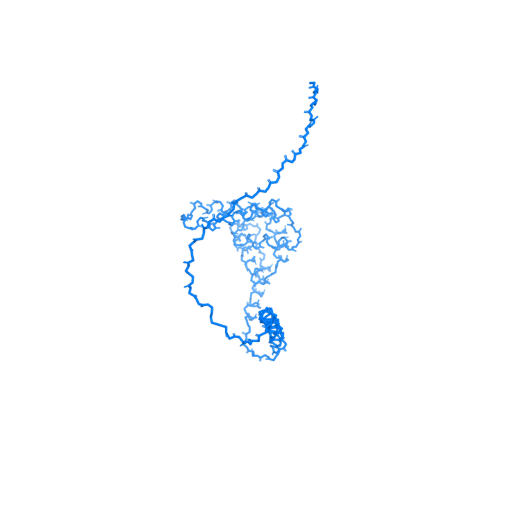 -5.590 13.832 1.00 87.62 94 LEU A CA 1
ATOM 721 C C . LEU A 1 94 ? -10.502 -5.454 15.158 1.00 87.62 94 LEU A C 1
ATOM 723 O O . LEU A 1 94 ? -10.753 -4.338 15.614 1.00 87.62 94 LEU A O 1
ATOM 727 N N . GLN A 1 95 ? -10.855 -6.573 15.799 1.00 87.38 95 GLN A N 1
ATOM 728 C CA . GLN A 1 95 ? -11.405 -6.591 17.159 1.00 87.38 95 GLN A CA 1
ATOM 729 C C . GLN A 1 95 ? -10.326 -6.428 18.247 1.00 87.38 95 GLN A C 1
ATOM 731 O O . GLN A 1 95 ? -10.634 -5.979 19.357 1.00 87.38 95 GLN A O 1
ATOM 736 N N . GLN A 1 96 ? -9.061 -6.745 17.948 1.00 84.19 96 GLN A N 1
ATOM 737 C CA . GLN A 1 96 ? -7.939 -6.624 18.875 1.00 84.19 96 GLN A CA 1
ATOM 738 C C . GLN A 1 96 ? -7.497 -5.160 19.019 1.00 84.19 96 GLN A C 1
ATOM 740 O O . GLN A 1 96 ? -6.570 -4.683 18.369 1.00 84.19 96 GLN A O 1
ATOM 745 N N . LYS A 1 97 ? -8.126 -4.435 19.949 1.00 78.56 97 LYS A N 1
ATOM 746 C CA . LYS A 1 97 ? -7.676 -3.088 20.320 1.00 78.56 97 LYS A CA 1
ATOM 747 C C . LYS A 1 97 ? -6.257 -3.127 20.892 1.00 78.56 97 LYS A C 1
ATOM 749 O O . LYS A 1 97 ? -6.039 -3.664 21.977 1.00 78.56 97 LYS A O 1
ATOM 754 N N . LEU A 1 98 ? -5.316 -2.494 20.191 1.00 83.56 98 LEU A N 1
ATOM 755 C CA . LEU A 1 98 ? -4.003 -2.173 20.744 1.00 83.56 98 LEU A CA 1
ATOM 756 C C . LEU A 1 98 ? -4.146 -1.297 22.004 1.00 83.56 98 LEU A C 1
ATOM 758 O O . LEU A 1 98 ? -4.996 -0.398 22.026 1.00 83.56 98 LEU A O 1
ATOM 762 N N . PRO A 1 99 ? -3.307 -1.506 23.035 1.00 83.06 99 PRO A N 1
ATOM 763 C CA . PRO A 1 99 ? -3.259 -0.612 24.184 1.00 83.06 99 PRO A CA 1
ATOM 764 C C . PRO A 1 99 ? -2.752 0.777 23.759 1.00 83.06 99 PRO A C 1
ATOM 766 O O . PRO A 1 99 ? -1.980 0.920 22.807 1.00 83.06 99 PRO A O 1
ATOM 769 N N . SER A 1 100 ? -3.212 1.829 24.439 1.00 81.00 100 SER A N 1
ATOM 770 C CA . SER A 1 100 ? -2.958 3.226 24.041 1.00 81.00 100 SER A CA 1
ATOM 771 C C . SER A 1 100 ? -1.474 3.614 24.051 1.00 81.00 100 SER A C 1
ATOM 773 O O . SER A 1 100 ? -1.053 4.463 23.263 1.00 81.00 100 SER A O 1
ATOM 775 N N . ASP A 1 101 ? -0.704 2.972 24.925 1.00 87.00 101 ASP A N 1
ATOM 776 C CA . ASP A 1 101 ? 0.737 3.103 25.140 1.00 87.00 101 ASP A CA 1
ATOM 777 C C . ASP A 1 101 ? 1.585 2.144 24.280 1.00 87.00 101 ASP A C 1
ATOM 779 O O . ASP A 1 101 ? 2.809 2.140 24.410 1.00 87.00 101 ASP A O 1
ATOM 783 N N . ALA A 1 102 ? 0.970 1.375 23.367 1.00 89.62 102 ALA A N 1
ATOM 784 C CA . ALA A 1 102 ? 1.698 0.549 22.401 1.00 89.62 102 ALA A CA 1
ATOM 785 C C . ALA A 1 102 ? 2.739 1.375 21.623 1.00 89.62 102 ALA A C 1
ATOM 787 O O . ALA A 1 102 ? 2.460 2.491 21.163 1.00 89.62 102 ALA A O 1
ATOM 788 N N . SER A 1 103 ? 3.934 0.809 21.445 1.00 93.31 103 SER A N 1
ATOM 789 C CA . SER A 1 103 ? 5.036 1.487 20.760 1.00 93.31 103 SER A CA 1
ATOM 790 C C . SER A 1 103 ? 4.731 1.706 19.273 1.00 93.31 103 SER A C 1
ATOM 792 O O . SER A 1 103 ? 3.904 1.010 18.683 1.00 93.31 103 SER A O 1
ATOM 794 N N . ILE A 1 104 ? 5.426 2.656 18.634 1.00 91.88 104 ILE A N 1
ATOM 795 C CA . ILE A 1 104 ? 5.292 2.871 17.182 1.00 91.88 104 ILE A CA 1
ATOM 796 C C . ILE A 1 104 ? 5.601 1.583 16.408 1.00 91.88 104 ILE A C 1
ATOM 798 O O . ILE A 1 104 ? 4.846 1.245 15.507 1.00 91.88 104 ILE A O 1
ATOM 802 N N . THR A 1 105 ? 6.621 0.816 16.808 1.00 93.19 105 THR A N 1
ATOM 803 C CA . THR A 1 105 ? 6.954 -0.480 16.191 1.00 93.19 105 THR A CA 1
ATOM 804 C C . THR A 1 105 ? 5.795 -1.476 16.279 1.00 93.19 105 THR A C 1
ATOM 806 O O . THR A 1 105 ? 5.381 -2.009 15.256 1.00 93.19 105 THR A O 1
ATOM 809 N N . GLN A 1 106 ? 5.199 -1.657 17.465 1.00 93.25 106 GLN A N 1
ATOM 810 C CA . GLN A 1 106 ? 4.044 -2.551 17.653 1.00 93.25 106 GLN A CA 1
ATOM 811 C C . GLN A 1 106 ? 2.828 -2.105 16.830 1.00 93.25 106 GLN A C 1
ATOM 813 O O . GLN A 1 106 ? 2.088 -2.931 16.297 1.00 93.25 106 GLN A O 1
ATOM 818 N N . LYS A 1 107 ? 2.620 -0.788 16.714 1.00 93.44 107 LYS A N 1
ATOM 819 C CA . LYS A 1 107 ? 1.561 -0.215 15.881 1.00 93.44 107 LYS A CA 1
ATOM 820 C C . LYS A 1 107 ? 1.827 -0.465 14.393 1.00 93.44 107 LYS A C 1
ATOM 822 O O . LYS A 1 107 ? 0.907 -0.897 13.706 1.00 93.44 107 LYS A O 1
ATOM 827 N N . THR A 1 108 ? 3.053 -0.257 13.906 1.00 94.81 108 THR A N 1
ATOM 828 C CA . THR A 1 108 ? 3.454 -0.590 12.527 1.00 94.81 108 THR A CA 1
ATOM 829 C C . THR A 1 108 ? 3.202 -2.068 12.230 1.00 94.81 108 THR A C 1
ATOM 831 O O . THR A 1 108 ? 2.451 -2.363 11.308 1.00 94.81 108 THR A O 1
ATOM 834 N N . GLU A 1 109 ? 3.725 -2.992 13.044 1.00 94.19 109 GLU A N 1
ATOM 835 C CA . GLU A 1 109 ? 3.545 -4.446 12.867 1.00 94.19 109 GLU A CA 1
ATOM 836 C C . GLU A 1 109 ? 2.061 -4.855 12.786 1.00 94.19 109 GLU A C 1
ATOM 838 O O . GLU A 1 109 ? 1.658 -5.634 11.918 1.00 94.19 109 GLU A O 1
ATOM 843 N N . TYR A 1 110 ? 1.223 -4.288 13.659 1.00 95.00 110 TYR A N 1
ATOM 844 C CA . TYR A 1 110 ? -0.221 -4.523 13.668 1.00 95.00 110 TYR A CA 1
ATOM 845 C C . TYR A 1 110 ? -0.914 -4.012 12.393 1.00 95.00 110 TYR A C 1
ATOM 847 O O . TYR A 1 110 ? -1.681 -4.756 11.775 1.00 95.00 110 TYR A O 1
ATOM 855 N N . TYR A 1 111 ? -0.636 -2.776 11.960 1.00 95.12 111 TYR A N 1
ATOM 856 C CA . TYR A 1 111 ? -1.255 -2.236 10.745 1.00 95.12 111 TYR A CA 1
ATOM 857 C C . TYR A 1 111 ? -0.707 -2.874 9.463 1.00 95.12 111 TYR A C 1
ATOM 859 O O . TYR A 1 111 ? -1.483 -3.061 8.531 1.00 95.12 111 TYR A O 1
ATOM 867 N N . GLU A 1 112 ? 0.559 -3.298 9.414 1.00 95.12 112 GLU A N 1
ATOM 868 C CA . GLU A 1 112 ? 1.078 -4.105 8.300 1.00 95.12 112 GLU A CA 1
ATOM 869 C C . GLU A 1 112 ? 0.373 -5.465 8.213 1.00 95.12 112 GLU A C 1
ATOM 871 O O . GLU A 1 112 ? -0.061 -5.862 7.132 1.00 95.12 112 GLU A O 1
ATOM 876 N N . SER A 1 113 ? 0.151 -6.140 9.347 1.00 93.56 113 SER A N 1
ATOM 877 C CA . SER A 1 113 ? -0.606 -7.401 9.404 1.00 93.56 113 SER A CA 1
ATOM 878 C C . SER A 1 113 ? -2.055 -7.256 8.914 1.00 93.56 113 SER A C 1
ATOM 880 O O . SER A 1 113 ? -2.590 -8.185 8.301 1.00 93.56 113 SER A O 1
ATOM 882 N N . ILE A 1 114 ? -2.684 -6.099 9.153 1.00 94.25 114 ILE A N 1
ATOM 883 C CA . ILE A 1 114 ? -4.019 -5.754 8.638 1.00 94.25 114 ILE A CA 1
ATOM 884 C C . ILE A 1 114 ? -3.972 -5.444 7.138 1.00 94.25 114 ILE A C 1
ATOM 886 O O . ILE A 1 114 ? -4.736 -6.033 6.375 1.00 94.25 114 ILE A O 1
ATOM 890 N N . VAL A 1 115 ? -3.076 -4.554 6.698 1.00 95.25 115 VAL A N 1
ATOM 891 C CA . VAL A 1 115 ? -2.967 -4.145 5.287 1.00 95.25 115 VAL A CA 1
ATOM 892 C C . VAL A 1 115 ? -2.606 -5.338 4.400 1.00 95.25 115 VAL A C 1
ATOM 894 O O . VAL A 1 115 ? -3.220 -5.506 3.351 1.00 95.25 115 VAL A O 1
ATOM 897 N N . SER A 1 116 ? -1.712 -6.224 4.847 1.00 92.75 116 SER A N 1
ATOM 898 C CA . SER A 1 116 ? -1.372 -7.473 4.153 1.00 92.75 116 SER A CA 1
ATOM 899 C C . SER A 1 116 ? -2.596 -8.376 3.927 1.00 92.75 116 SER A C 1
ATOM 901 O O . SER A 1 116 ? -2.803 -8.867 2.818 1.00 92.75 116 SER A O 1
ATOM 903 N N . LYS A 1 117 ? -3.471 -8.535 4.931 1.00 93.06 117 LYS A N 1
ATOM 904 C CA . LYS A 1 117 ? -4.709 -9.327 4.790 1.00 93.06 117 LYS A CA 1
ATOM 905 C C . LYS A 1 117 ? -5.724 -8.657 3.875 1.00 93.06 117 LYS A C 1
ATOM 907 O O . LYS A 1 117 ? -6.336 -9.330 3.060 1.00 93.06 117 LYS A O 1
ATOM 912 N N . LEU A 1 118 ? -5.867 -7.336 3.962 1.00 93.44 118 LEU A N 1
ATOM 913 C CA . LEU A 1 118 ? -6.731 -6.578 3.054 1.00 93.44 118 LEU A CA 1
ATOM 914 C C . LEU A 1 118 ? -6.223 -6.612 1.607 1.00 93.44 118 LEU A C 1
ATOM 916 O O . LEU A 1 118 ? -7.035 -6.659 0.693 1.00 93.44 118 LEU A O 1
ATOM 920 N N . THR A 1 119 ? -4.903 -6.660 1.404 1.00 92.00 119 THR A N 1
ATOM 921 C CA . THR A 1 119 ? -4.281 -6.880 0.087 1.00 92.00 119 THR A CA 1
ATOM 922 C C . THR A 1 119 ? -4.654 -8.259 -0.457 1.00 92.00 119 THR A C 1
ATOM 924 O O . THR A 1 119 ? -5.096 -8.367 -1.594 1.00 92.00 119 THR A O 1
ATOM 927 N N . ALA A 1 120 ? -4.555 -9.308 0.369 1.00 89.88 120 ALA A N 1
ATOM 928 C CA . ALA A 1 120 ? -4.934 -10.672 -0.011 1.00 89.88 120 ALA A CA 1
ATOM 929 C C . ALA A 1 120 ? -6.444 -10.852 -0.286 1.00 89.88 120 ALA A C 1
ATOM 931 O O . ALA A 1 120 ? -6.822 -11.779 -0.994 1.00 89.88 120 ALA A O 1
ATOM 932 N N . LEU A 1 121 ? -7.292 -9.972 0.258 1.00 90.44 121 LEU A N 1
ATOM 933 C CA . LEU A 1 121 ? -8.739 -9.911 -0.000 1.00 90.44 121 LEU A CA 1
ATOM 934 C C . LEU A 1 121 ? -9.125 -8.877 -1.079 1.00 90.44 121 LEU A C 1
ATOM 936 O O . LEU A 1 121 ? -10.311 -8.676 -1.325 1.00 90.44 121 LEU A O 1
ATOM 940 N N . GLU A 1 122 ? -8.147 -8.181 -1.670 1.00 91.94 122 GLU A N 1
ATOM 941 C CA . GLU A 1 122 ? -8.324 -7.057 -2.607 1.00 91.94 122 GLU A CA 1
ATOM 942 C C . GLU A 1 122 ? -9.237 -5.909 -2.092 1.00 91.94 122 GLU A C 1
ATOM 944 O O . GLU A 1 122 ? -9.747 -5.093 -2.868 1.00 91.94 122 GLU A O 1
ATOM 949 N N . ASP A 1 123 ? -9.411 -5.776 -0.769 1.00 93.00 123 ASP A N 1
ATOM 950 C CA . ASP A 1 123 ? -10.315 -4.807 -0.125 1.00 93.00 123 ASP A CA 1
ATOM 951 C C . ASP A 1 123 ? -9.691 -3.402 -0.039 1.00 93.00 123 ASP A C 1
ATOM 953 O O . ASP A 1 123 ? -9.356 -2.862 1.023 1.00 93.00 123 ASP A O 1
ATOM 957 N N . THR A 1 124 ? -9.552 -2.790 -1.215 1.00 94.31 124 THR A N 1
ATOM 958 C CA . THR A 1 124 ? -9.034 -1.427 -1.401 1.00 94.31 124 THR A CA 1
ATOM 959 C C . THR A 1 124 ? -9.792 -0.380 -0.583 1.00 94.31 124 THR A C 1
ATOM 961 O O . THR A 1 124 ? -9.200 0.595 -0.114 1.00 94.31 124 THR A O 1
ATOM 964 N N . ARG A 1 125 ? -11.103 -0.560 -0.383 1.00 95.62 125 ARG A N 1
ATOM 965 C CA . ARG A 1 125 ? -11.934 0.392 0.356 1.00 95.62 125 ARG A CA 1
ATOM 966 C C . ARG A 1 125 ? -11.585 0.389 1.839 1.00 95.62 125 ARG A C 1
ATOM 968 O O . ARG A 1 125 ? -11.275 1.446 2.390 1.00 95.62 125 ARG A O 1
ATOM 975 N N . ARG A 1 126 ? -11.597 -0.779 2.484 1.00 95.12 126 ARG A N 1
ATOM 976 C CA . ARG A 1 126 ? -11.295 -0.903 3.917 1.00 95.12 126 ARG A CA 1
ATOM 977 C C . ARG A 1 126 ? -9.818 -0.602 4.189 1.00 95.12 126 ARG A C 1
ATOM 979 O O . ARG A 1 126 ? -9.515 0.002 5.215 1.00 95.12 126 ARG A O 1
ATOM 986 N N . THR A 1 127 ? -8.913 -0.893 3.243 1.00 96.31 127 THR A N 1
ATOM 987 C CA . THR A 1 127 ? -7.523 -0.396 3.274 1.00 96.31 127 THR A CA 1
ATOM 988 C C . THR A 1 127 ? -7.465 1.136 3.350 1.00 96.31 127 THR A C 1
ATOM 990 O O . THR A 1 127 ? -6.817 1.673 4.252 1.00 96.31 127 THR A O 1
ATOM 993 N N . ALA A 1 128 ? -8.150 1.848 2.448 1.00 96.88 128 ALA A N 1
ATOM 994 C CA . ALA A 1 128 ? -8.167 3.313 2.441 1.00 96.88 128 ALA A CA 1
ATOM 995 C C . ALA A 1 128 ? -8.812 3.895 3.715 1.00 96.88 128 ALA A C 1
ATOM 997 O O . ALA A 1 128 ? -8.247 4.792 4.343 1.00 96.88 128 ALA A O 1
ATOM 998 N N . GLU A 1 129 ? -9.954 3.349 4.147 1.00 96.75 129 GLU A N 1
ATOM 999 C CA . GLU A 1 129 ? -10.655 3.793 5.359 1.00 96.75 129 GLU A CA 1
ATOM 1000 C C . GLU A 1 129 ? -9.802 3.599 6.630 1.00 96.75 129 GLU A C 1
ATOM 1002 O O . GLU A 1 129 ? -9.783 4.480 7.494 1.00 96.75 129 GLU A O 1
ATOM 1007 N N . ILE A 1 130 ? -9.050 2.499 6.756 1.00 95.00 130 ILE A N 1
ATOM 1008 C CA . ILE A 1 130 ? -8.136 2.284 7.894 1.00 95.00 130 ILE A CA 1
ATOM 1009 C C . ILE A 1 130 ? -6.943 3.242 7.836 1.00 95.00 130 ILE A C 1
ATOM 1011 O O . ILE A 1 130 ? -6.549 3.777 8.876 1.00 95.00 130 ILE A O 1
ATOM 1015 N N . TYR A 1 131 ? -6.396 3.519 6.648 1.00 96.81 131 TYR A N 1
ATOM 1016 C CA . TYR A 1 131 ? -5.298 4.475 6.516 1.00 96.81 131 TYR A CA 1
ATOM 1017 C C . TYR A 1 131 ? -5.679 5.865 7.032 1.00 96.81 131 TYR A C 1
ATOM 1019 O O . TYR A 1 131 ? -5.018 6.381 7.935 1.00 96.81 131 TYR A O 1
ATOM 1027 N N . ILE A 1 132 ? -6.776 6.424 6.513 1.00 96.94 132 ILE A N 1
ATOM 1028 C CA . ILE A 1 132 ? -7.244 7.779 6.838 1.00 96.94 132 ILE A CA 1
ATOM 1029 C C . ILE A 1 132 ? -7.606 7.899 8.323 1.00 96.94 132 ILE A C 1
ATOM 1031 O O . ILE A 1 132 ? -7.225 8.863 8.984 1.00 96.94 132 ILE A O 1
ATOM 1035 N N . ASN A 1 133 ? -8.326 6.915 8.871 1.00 95.19 133 ASN A N 1
ATOM 1036 C CA . ASN A 1 133 ? -8.878 7.023 10.223 1.00 95.19 133 ASN A CA 1
ATOM 1037 C C . ASN A 1 133 ? -7.922 6.555 11.333 1.00 95.19 133 ASN A C 1
ATOM 1039 O O . ASN A 1 133 ? -8.112 6.945 12.485 1.00 95.19 133 ASN A O 1
ATOM 1043 N N . GLN A 1 134 ? -6.937 5.698 11.032 1.00 92.75 134 GLN A N 1
ATOM 1044 C CA . GLN A 1 134 ? -6.140 5.013 12.064 1.00 92.75 134 GLN A CA 1
ATOM 1045 C C . GLN A 1 134 ? -4.623 5.121 11.859 1.00 92.75 134 GLN A C 1
ATOM 1047 O O . GLN A 1 134 ? -3.908 5.327 12.841 1.00 92.75 134 GLN A O 1
ATOM 1052 N N . ILE A 1 135 ? -4.117 5.012 10.626 1.00 94.25 135 ILE A N 1
ATOM 1053 C CA . ILE A 1 135 ? -2.664 4.974 10.356 1.00 94.25 135 ILE A CA 1
ATOM 1054 C C . ILE A 1 135 ? -2.094 6.394 10.242 1.00 94.25 135 ILE A C 1
ATOM 1056 O O . ILE A 1 135 ? -1.189 6.767 10.995 1.00 94.25 135 ILE A O 1
ATOM 1060 N N . GLN A 1 136 ? -2.667 7.208 9.350 1.00 94.88 136 GLN A N 1
ATOM 1061 C CA . GLN A 1 136 ? -2.219 8.572 9.060 1.00 94.88 136 GLN A CA 1
ATOM 1062 C C . GLN A 1 136 ? -2.228 9.490 10.300 1.00 94.88 136 GLN A C 1
ATOM 1064 O O . GLN A 1 136 ? -1.209 10.145 10.535 1.00 94.88 136 GLN A O 1
ATOM 1069 N N . PRO A 1 137 ? -3.277 9.521 11.156 1.00 93.69 137 PRO A N 1
ATOM 1070 C CA . PRO A 1 137 ? -3.305 10.416 12.319 1.00 93.69 137 PRO A CA 1
ATOM 1071 C C . PRO A 1 137 ? -2.265 10.061 13.391 1.00 93.69 137 PRO A C 1
ATOM 1073 O O . PRO A 1 137 ? -1.940 10.892 14.235 1.00 93.69 137 PRO A O 1
ATOM 1076 N N . GLN A 1 138 ? -1.744 8.831 13.368 1.00 90.25 138 GLN A N 1
ATOM 1077 C CA . GLN A 1 138 ? -0.706 8.358 14.286 1.00 90.25 138 GLN A CA 1
ATOM 1078 C C . GLN A 1 138 ? 0.717 8.521 13.723 1.00 90.25 138 GLN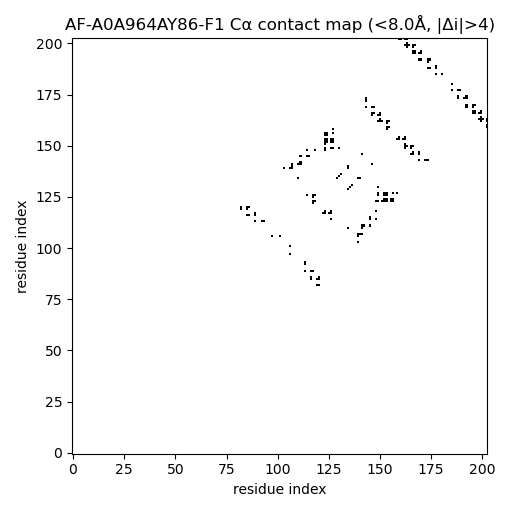 A C 1
ATOM 1080 O O . GLN A 1 138 ? 1.675 8.177 14.413 1.00 90.25 138 GLN A O 1
ATOM 1085 N N . GLY A 1 139 ? 0.873 9.033 12.493 1.00 90.44 139 GLY A N 1
ATOM 1086 C CA . GLY A 1 139 ? 2.180 9.211 11.846 1.00 90.44 139 GLY A CA 1
ATOM 1087 C C . GLY A 1 139 ? 2.918 7.895 11.574 1.00 90.44 139 GLY A C 1
ATOM 1088 O O . GLY A 1 139 ? 4.148 7.880 11.504 1.00 90.44 139 GLY A O 1
ATOM 1089 N N . ILE A 1 140 ? 2.179 6.787 11.475 1.00 92.25 140 ILE A N 1
ATOM 1090 C CA . ILE A 1 140 ? 2.736 5.445 11.300 1.00 92.25 140 ILE A CA 1
ATOM 1091 C C . ILE A 1 140 ? 3.166 5.272 9.845 1.00 92.25 140 ILE A C 1
ATOM 1093 O O . ILE A 1 140 ? 2.367 5.448 8.926 1.00 92.25 140 ILE A O 1
ATOM 1097 N N . LYS A 1 141 ? 4.425 4.879 9.654 1.00 92.69 141 LYS A N 1
ATOM 1098 C CA . LYS A 1 141 ? 4.972 4.481 8.356 1.00 92.69 141 LYS A CA 1
ATOM 1099 C C . LYS A 1 141 ? 4.957 2.965 8.258 1.00 92.69 141 LYS A C 1
ATOM 1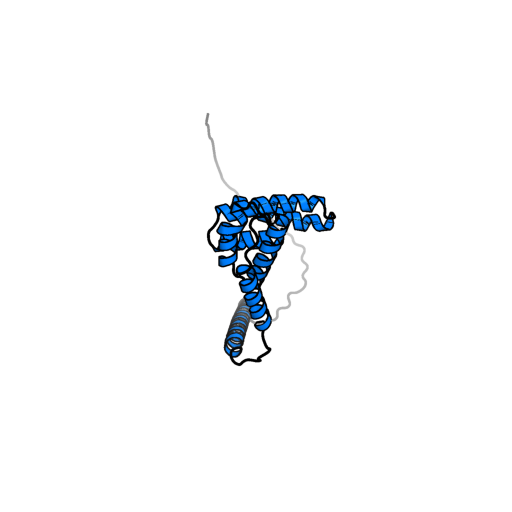101 O O . LYS A 1 141 ? 5.330 2.295 9.223 1.00 92.69 141 LYS A O 1
ATOM 1106 N N . LEU A 1 142 ? 4.513 2.460 7.113 1.00 94.94 142 LEU A N 1
ATOM 1107 C CA . LEU A 1 142 ? 4.526 1.037 6.788 1.00 94.94 142 LEU A CA 1
ATOM 1108 C C . LEU A 1 142 ? 5.679 0.729 5.827 1.00 94.94 142 LEU A C 1
ATOM 1110 O O . LEU A 1 142 ? 6.242 1.630 5.201 1.00 94.94 142 LEU A O 1
ATOM 1114 N N . SER A 1 143 ? 5.979 -0.555 5.674 1.00 95.25 143 SER A N 1
ATOM 1115 C CA . SER A 1 143 ? 6.838 -1.103 4.630 1.00 95.25 143 SER A CA 1
ATOM 1116 C C . SER A 1 143 ? 6.461 -0.628 3.218 1.00 95.25 143 SER A C 1
ATOM 1118 O O . SER A 1 143 ? 5.354 -0.142 2.954 1.00 95.25 143 SER A O 1
ATOM 1120 N N . ILE A 1 144 ? 7.417 -0.767 2.291 1.00 93.88 144 ILE A N 1
ATOM 1121 C CA . ILE A 1 144 ? 7.250 -0.390 0.880 1.00 93.88 144 ILE A CA 1
ATOM 1122 C C . ILE A 1 144 ? 6.022 -1.098 0.296 1.00 93.88 144 ILE A C 1
ATOM 1124 O O . ILE A 1 144 ? 5.113 -0.414 -0.155 1.00 93.88 144 ILE A O 1
ATOM 1128 N N . GLU A 1 145 ? 5.951 -2.428 0.395 1.00 92.44 145 GLU A N 1
ATOM 1129 C CA . GLU A 1 145 ? 4.870 -3.264 -0.160 1.00 92.44 145 GLU A CA 1
ATOM 1130 C C . GLU A 1 145 ? 3.477 -2.830 0.332 1.00 92.44 145 GLU A C 1
ATOM 1132 O O . GLU A 1 145 ? 2.573 -2.581 -0.468 1.00 92.44 145 GLU A O 1
ATOM 1137 N N . ALA A 1 146 ? 3.316 -2.642 1.646 1.00 94.50 146 ALA A N 1
ATOM 1138 C CA . ALA A 1 146 ? 2.069 -2.145 2.224 1.00 94.50 146 ALA A CA 1
ATOM 1139 C C . ALA A 1 146 ? 1.734 -0.723 1.732 1.00 94.50 146 ALA A C 1
ATOM 1141 O O . ALA A 1 146 ? 0.570 -0.403 1.487 1.00 94.50 146 ALA A O 1
ATOM 1142 N N . SER A 1 147 ? 2.747 0.126 1.541 1.00 96.00 147 SER A N 1
ATOM 1143 C CA . SER A 1 147 ? 2.580 1.488 1.026 1.00 96.00 147 SER A CA 1
ATOM 1144 C C . SER A 1 147 ? 2.205 1.528 -0.464 1.00 96.00 147 SER A C 1
ATOM 1146 O O . SER A 1 147 ? 1.437 2.403 -0.866 1.00 96.00 147 SER A O 1
ATOM 1148 N N . GLU A 1 148 ? 2.666 0.577 -1.286 1.00 94.62 148 GLU A N 1
ATOM 1149 C CA . GLU A 1 148 ? 2.244 0.437 -2.694 1.00 94.62 148 GLU A CA 1
ATOM 1150 C C . GLU A 1 148 ? 0.744 0.120 -2.795 1.00 94.62 148 GLU A C 1
ATOM 1152 O O . GLU A 1 148 ? -0.004 0.749 -3.560 1.00 94.62 148 GLU A O 1
ATOM 1157 N N . TRP A 1 149 ? 0.284 -0.819 -1.961 1.00 94.62 149 TRP A N 1
ATOM 1158 C CA . TRP A 1 149 ? -1.129 -1.168 -1.871 1.00 94.62 149 TRP A CA 1
ATOM 1159 C C . TRP A 1 149 ? -1.976 -0.015 -1.317 1.00 94.62 149 TRP A C 1
ATOM 1161 O O . TRP A 1 149 ? -3.071 0.243 -1.826 1.00 94.62 149 TRP A O 1
ATOM 1171 N N . LEU A 1 150 ? -1.457 0.738 -0.338 1.00 96.81 150 LEU A N 1
ATOM 1172 C CA . LEU A 1 150 ? -2.093 1.960 0.163 1.00 96.81 150 LEU A CA 1
ATOM 1173 C C . LEU A 1 150 ? -2.297 3.001 -0.945 1.00 96.81 150 LEU A C 1
ATOM 1175 O O . LEU A 1 150 ? -3.408 3.507 -1.082 1.00 96.81 150 LEU A O 1
ATOM 1179 N N . VAL A 1 151 ? -1.277 3.304 -1.761 1.00 96.69 151 VAL A N 1
ATOM 1180 C CA . VAL A 1 151 ? -1.422 4.251 -2.887 1.00 96.69 151 VAL A CA 1
ATOM 1181 C C . VAL A 1 151 ? -2.514 3.787 -3.847 1.00 96.69 151 VAL A C 1
ATOM 1183 O O . VAL A 1 151 ? -3.408 4.565 -4.179 1.00 96.69 151 VAL A O 1
ATOM 1186 N N . THR A 1 152 ? -2.484 2.514 -4.244 1.00 94.69 152 THR A N 1
ATOM 1187 C CA . THR A 1 152 ? -3.485 1.919 -5.146 1.00 94.69 152 THR A CA 1
ATOM 1188 C C . THR A 1 152 ? -4.900 2.043 -4.570 1.00 94.69 152 THR A C 1
ATOM 1190 O O . THR A 1 152 ? -5.820 2.511 -5.243 1.00 94.69 152 THR A O 1
ATOM 1193 N N . SER A 1 153 ? -5.052 1.714 -3.287 1.00 96.56 153 SER A N 1
ATOM 1194 C CA . SER A 1 153 ? -6.315 1.762 -2.547 1.00 96.56 153 SER A CA 1
ATOM 1195 C C . SER A 1 153 ? -6.874 3.178 -2.391 1.00 96.56 153 SER A C 1
ATOM 1197 O O . SER A 1 153 ? -8.070 3.406 -2.590 1.00 96.56 153 SER A O 1
ATOM 1199 N N . LEU A 1 154 ? -6.013 4.149 -2.076 1.00 97.69 154 LEU A N 1
ATOM 1200 C CA . LEU A 1 154 ? -6.388 5.555 -1.921 1.00 97.69 154 LEU A CA 1
ATOM 1201 C C . LEU A 1 154 ? -6.814 6.172 -3.262 1.00 97.69 154 LEU A C 1
ATOM 1203 O O . LEU A 1 154 ? -7.825 6.872 -3.309 1.00 97.69 154 LEU A O 1
ATOM 1207 N N . ILE A 1 155 ? -6.120 5.853 -4.364 1.00 95.50 155 ILE A N 1
ATOM 1208 C CA . ILE A 1 155 ? -6.511 6.284 -5.719 1.00 95.50 155 ILE A CA 1
ATOM 1209 C C . ILE A 1 155 ? -7.872 5.697 -6.104 1.00 95.50 155 ILE A C 1
ATOM 1211 O O . ILE A 1 155 ? -8.744 6.445 -6.552 1.00 95.50 155 ILE A O 1
ATOM 1215 N N . ALA A 1 156 ? -8.073 4.390 -5.897 1.00 95.12 156 ALA A N 1
ATOM 1216 C CA . ALA A 1 156 ? -9.324 3.700 -6.224 1.00 95.12 156 ALA A CA 1
ATOM 1217 C C . ALA A 1 156 ? -10.545 4.299 -5.498 1.00 95.12 156 ALA A C 1
ATOM 1219 O O . ALA A 1 156 ? -11.639 4.333 -6.057 1.00 95.12 156 ALA A O 1
ATOM 1220 N N . ASN A 1 157 ? -10.344 4.826 -4.285 1.00 96.06 157 ASN A N 1
ATOM 1221 C CA . ASN A 1 157 ? -11.392 5.436 -3.461 1.00 96.06 157 ASN A CA 1
ATOM 1222 C C . ASN A 1 157 ? -11.417 6.982 -3.521 1.00 96.06 157 ASN A C 1
ATOM 1224 O O . ASN A 1 157 ? -12.192 7.614 -2.808 1.00 96.06 157 ASN A O 1
ATOM 1228 N N . GLY A 1 158 ? -10.614 7.607 -4.392 1.00 93.44 158 GLY A N 1
ATOM 1229 C CA . GLY A 1 158 ? -10.651 9.053 -4.658 1.00 93.44 158 GLY A CA 1
ATOM 1230 C C . GLY A 1 158 ? -9.850 9.948 -3.700 1.00 93.44 158 GLY A C 1
ATOM 1231 O O . GLY A 1 158 ? -9.849 11.167 -3.884 1.00 93.44 158 GLY A O 1
ATOM 1232 N N . TYR A 1 159 ? -9.121 9.376 -2.739 1.00 95.62 159 TYR A N 1
ATOM 1233 C CA . TYR A 1 159 ? -8.258 10.072 -1.772 1.00 95.62 159 TYR A CA 1
ATOM 1234 C C . TYR A 1 159 ? -6.932 10.520 -2.414 1.00 95.62 159 TYR A C 1
ATOM 1236 O O . TYR A 1 159 ? -5.850 10.017 -2.109 1.00 95.62 159 TYR A O 1
ATOM 1244 N N . LYS A 1 160 ? -7.014 11.431 -3.394 1.00 95.38 160 LYS A N 1
ATOM 1245 C CA . LYS A 1 160 ? -5.864 11.833 -4.226 1.00 95.38 160 LYS A CA 1
ATOM 1246 C C . LYS A 1 160 ? -4.754 12.529 -3.444 1.00 95.38 160 LYS A C 1
ATOM 1248 O O . LYS A 1 160 ? -3.582 12.287 -3.721 1.00 95.38 160 LYS A O 1
ATOM 1253 N N . GLN A 1 161 ? -5.104 13.390 -2.488 1.00 96.56 161 GLN A N 1
ATOM 1254 C CA . GLN A 1 161 ? -4.124 14.153 -1.711 1.00 96.56 161 GLN A CA 1
ATOM 1255 C C . GLN A 1 161 ? -3.302 13.227 -0.804 1.00 96.56 161 GLN A C 1
ATOM 1257 O O . GLN A 1 161 ? -2.096 13.406 -0.636 1.00 96.56 161 GLN A O 1
ATOM 1262 N N . GLU A 1 162 ? -3.950 12.207 -0.259 1.00 96.50 162 GLU A N 1
ATOM 1263 C CA . GLU A 1 162 ? -3.369 11.214 0.629 1.00 96.50 162 GLU A CA 1
ATOM 1264 C C . GLU A 1 162 ? -2.585 10.166 -0.165 1.00 96.50 162 GLU A C 1
ATOM 1266 O O . GLU A 1 162 ? -1.443 9.877 0.183 1.00 96.50 162 GLU A O 1
ATOM 1271 N N . ALA A 1 163 ? -3.111 9.702 -1.306 1.00 96.69 163 ALA A N 1
ATOM 1272 C CA . ALA A 1 163 ? -2.356 8.891 -2.263 1.00 96.69 163 ALA A CA 1
ATOM 1273 C C . ALA A 1 163 ? -1.064 9.594 -2.710 1.00 96.69 163 ALA A C 1
ATOM 1275 O O . ALA A 1 163 ? -0.004 8.973 -2.770 1.00 96.69 163 ALA A O 1
ATOM 1276 N N . ARG A 1 164 ? -1.130 10.908 -2.966 1.00 97.06 164 ARG A N 1
ATOM 1277 C CA . ARG A 1 164 ? 0.034 11.742 -3.284 1.00 97.06 164 ARG A CA 1
ATOM 1278 C C . ARG A 1 164 ? 1.026 11.820 -2.124 1.00 97.06 164 ARG A C 1
ATOM 1280 O O . ARG A 1 164 ? 2.229 11.753 -2.364 1.00 97.06 164 ARG A O 1
ATOM 1287 N N . ALA A 1 165 ? 0.555 11.943 -0.883 1.00 95.81 165 ALA A N 1
ATOM 1288 C CA . ALA A 1 165 ? 1.428 11.927 0.289 1.00 95.81 165 ALA A CA 1
ATOM 1289 C C . ALA A 1 165 ? 2.173 10.584 0.412 1.00 95.81 165 ALA A C 1
ATOM 1291 O O . ALA A 1 165 ? 3.404 10.578 0.451 1.00 95.81 165 ALA A O 1
ATOM 1292 N N . VAL A 1 166 ? 1.454 9.454 0.354 1.00 96.38 166 VAL A N 1
ATOM 1293 C CA . VAL A 1 166 ? 2.051 8.107 0.443 1.00 96.38 166 VAL A CA 1
ATOM 1294 C C . VAL A 1 166 ? 2.989 7.822 -0.738 1.00 96.38 166 VAL A C 1
ATOM 1296 O O . VAL A 1 166 ? 4.083 7.305 -0.528 1.00 96.38 166 VAL A O 1
ATOM 1299 N N . ALA A 1 167 ? 2.646 8.233 -1.965 1.00 95.94 167 ALA A N 1
ATOM 1300 C CA . ALA A 1 167 ? 3.543 8.123 -3.121 1.00 95.94 167 ALA A CA 1
ATOM 1301 C C . ALA A 1 167 ? 4.832 8.953 -2.943 1.00 95.94 167 ALA A C 1
ATOM 1303 O O . ALA A 1 167 ? 5.913 8.529 -3.353 1.00 95.94 167 ALA A O 1
ATOM 1304 N N . GLY A 1 168 ? 4.745 10.117 -2.288 1.00 95.31 168 GLY A N 1
ATOM 1305 C CA . GLY A 1 168 ? 5.910 10.905 -1.885 1.00 95.31 168 GLY A CA 1
ATOM 1306 C C . GLY A 1 168 ? 6.792 10.192 -0.854 1.00 95.31 168 GLY A C 1
ATOM 1307 O O . GLY A 1 168 ? 8.015 10.202 -0.992 1.00 95.31 168 GLY A O 1
ATOM 1308 N N . GLU A 1 169 ? 6.193 9.536 0.142 1.00 94.62 169 GLU A N 1
ATOM 1309 C CA . GLU A 1 169 ? 6.929 8.747 1.139 1.00 94.62 169 GLU A CA 1
ATOM 1310 C C . GLU A 1 169 ? 7.573 7.490 0.535 1.00 94.62 169 GLU A C 1
ATOM 1312 O O . GLU A 1 169 ? 8.739 7.214 0.823 1.00 94.62 169 GLU A O 1
ATOM 1317 N N . LEU A 1 170 ? 6.882 6.792 -0.373 1.00 95.00 170 LEU A N 1
ATOM 1318 C CA . LEU A 1 170 ? 7.433 5.678 -1.153 1.00 95.00 170 LEU A CA 1
ATOM 1319 C C . LEU A 1 170 ? 8.695 6.079 -1.916 1.00 95.00 170 LEU A C 1
ATOM 1321 O O . LEU A 1 170 ? 9.699 5.377 -1.838 1.00 95.00 170 LEU A O 1
ATOM 1325 N N . VAL A 1 171 ? 8.685 7.230 -2.599 1.00 95.94 171 VAL A N 1
ATOM 1326 C CA . VAL A 1 171 ? 9.882 7.751 -3.280 1.00 95.94 171 VAL A CA 1
ATOM 1327 C C . VAL A 1 171 ? 11.045 7.921 -2.296 1.00 95.94 171 VAL A C 1
ATOM 1329 O O . VAL A 1 171 ? 12.173 7.569 -2.638 1.00 95.94 171 VAL A O 1
ATOM 1332 N N . VAL A 1 172 ? 10.806 8.405 -1.073 1.00 95.25 172 VAL A N 1
ATOM 1333 C CA . VAL A 1 172 ? 11.862 8.538 -0.052 1.00 95.25 172 VAL A CA 1
ATOM 1334 C C . VAL A 1 172 ? 12.377 7.168 0.406 1.00 95.25 172 VAL A C 1
ATOM 1336 O O . VAL A 1 172 ? 13.589 6.956 0.410 1.00 95.25 172 VAL A O 1
ATOM 1339 N N . MET A 1 173 ? 11.485 6.226 0.730 1.00 94.31 173 MET A N 1
ATOM 1340 C CA . MET A 1 173 ? 11.859 4.878 1.188 1.00 94.31 173 MET A CA 1
ATOM 1341 C C . MET A 1 173 ? 12.615 4.083 0.112 1.00 94.31 173 MET A C 1
ATOM 1343 O O . MET A 1 173 ? 13.621 3.437 0.399 1.00 94.31 173 MET A O 1
ATOM 1347 N N . LEU A 1 174 ? 12.189 4.183 -1.148 1.00 94.19 174 LEU A N 1
ATOM 1348 C CA . LEU A 1 174 ? 12.854 3.533 -2.277 1.00 94.19 174 LEU A CA 1
ATOM 1349 C C . LEU A 1 174 ? 14.237 4.140 -2.568 1.00 94.19 174 LEU A C 1
ATOM 1351 O O . LEU A 1 174 ? 15.174 3.398 -2.861 1.00 94.19 174 LEU A O 1
ATOM 1355 N N . ASN A 1 175 ? 14.401 5.464 -2.440 1.00 93.44 175 ASN A N 1
ATOM 1356 C CA . ASN A 1 175 ? 15.717 6.110 -2.554 1.00 93.44 175 ASN A CA 1
ATOM 1357 C C . ASN A 1 175 ? 16.667 5.694 -1.418 1.00 93.44 175 ASN A C 1
ATOM 1359 O O . ASN A 1 175 ? 17.854 5.497 -1.666 1.00 93.44 175 ASN A O 1
ATOM 1363 N N . GLN A 1 176 ? 16.165 5.511 -0.192 1.00 93.31 176 GLN A N 1
ATOM 1364 C CA . GLN A 1 176 ? 16.960 4.947 0.906 1.00 93.31 176 GLN A CA 1
ATOM 1365 C C . GLN A 1 176 ? 17.401 3.517 0.565 1.00 93.31 176 GLN A C 1
ATOM 1367 O O . GLN A 1 176 ? 18.600 3.228 0.560 1.00 93.31 176 GLN A O 1
ATOM 1372 N N . ARG A 1 177 ? 16.458 2.663 0.143 1.00 90.81 177 ARG A N 1
ATOM 1373 C CA . ARG A 1 177 ? 16.736 1.272 -0.243 1.00 90.81 177 ARG A CA 1
ATOM 1374 C C . ARG A 1 177 ? 17.723 1.152 -1.410 1.00 90.81 177 ARG A C 1
ATOM 1376 O O . ARG A 1 177 ? 18.517 0.216 -1.439 1.00 90.81 177 ARG A O 1
ATOM 1383 N N . MET A 1 178 ? 17.740 2.115 -2.333 1.00 89.62 178 MET A N 1
ATOM 1384 C CA . ME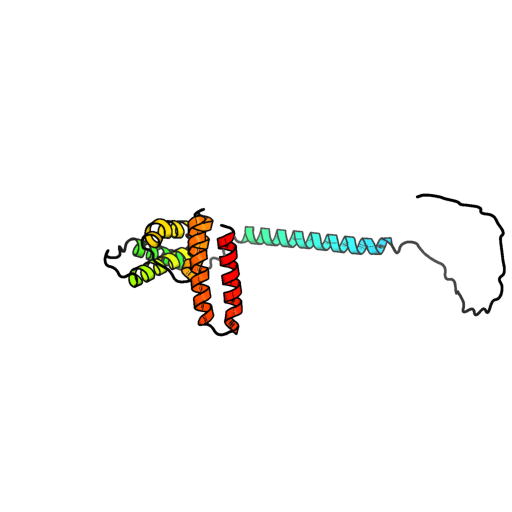T A 1 178 ? 18.710 2.171 -3.434 1.00 89.62 178 MET A CA 1
ATOM 1385 C C . MET A 1 178 ? 20.170 2.243 -2.962 1.00 89.62 178 MET A C 1
ATOM 1387 O O . MET A 1 178 ? 21.048 1.725 -3.647 1.00 89.62 178 MET A O 1
ATOM 1391 N N . THR A 1 179 ? 20.435 2.829 -1.789 1.00 88.44 179 THR A N 1
ATOM 1392 C CA . THR A 1 179 ? 21.791 2.884 -1.207 1.00 88.44 179 THR A CA 1
ATOM 1393 C C . THR A 1 179 ? 22.233 1.572 -0.549 1.00 88.44 179 THR A C 1
ATOM 1395 O O . THR A 1 179 ? 23.417 1.400 -0.269 1.00 88.44 179 THR A O 1
ATOM 1398 N N . GLU A 1 180 ? 21.302 0.638 -0.331 1.00 88.88 180 GLU A N 1
ATOM 1399 C CA . GLU A 1 180 ? 21.528 -0.628 0.378 1.00 88.88 180 GLU A CA 1
ATOM 1400 C C . GLU A 1 180 ? 21.636 -1.839 -0.563 1.00 88.88 180 GLU A C 1
ATOM 1402 O O . GLU A 1 180 ? 22.156 -2.881 -0.162 1.00 88.88 180 GLU A O 1
ATOM 1407 N N . VAL A 1 181 ? 21.129 -1.734 -1.799 1.00 85.81 181 VAL A N 1
ATOM 1408 C CA . VAL A 1 181 ? 21.095 -2.851 -2.758 1.00 85.81 181 VAL A CA 1
ATOM 1409 C C . VAL A 1 181 ? 22.257 -2.813 -3.764 1.00 85.81 181 VAL A C 1
ATOM 1411 O O . VAL A 1 181 ? 22.705 -1.728 -4.157 1.00 85.81 181 VAL A O 1
ATOM 1414 N N . PRO A 1 182 ? 22.734 -3.985 -4.228 1.00 86.31 182 PRO A N 1
ATOM 1415 C CA . PRO A 1 182 ? 23.783 -4.062 -5.241 1.00 86.31 182 PRO A CA 1
ATOM 1416 C C . PRO A 1 182 ? 23.353 -3.464 -6.602 1.00 86.31 182 PRO A C 1
ATOM 1418 O O . PRO A 1 182 ? 22.154 -3.349 -6.878 1.00 86.31 182 PRO A O 1
ATOM 1421 N N . PRO A 1 183 ? 24.312 -3.057 -7.465 1.00 85.31 183 PRO A N 1
ATOM 1422 C CA . PRO A 1 183 ? 24.033 -2.255 -8.666 1.00 85.31 183 PRO A CA 1
ATOM 1423 C C . PRO A 1 183 ? 23.103 -2.906 -9.698 1.00 85.31 183 PRO A C 1
ATOM 1425 O O . PRO A 1 183 ? 22.384 -2.207 -10.407 1.00 85.31 183 PRO A O 1
ATOM 1428 N N . ASP A 1 184 ? 23.092 -4.235 -9.771 1.00 84.62 184 ASP A N 1
ATOM 1429 C CA . ASP A 1 184 ? 22.193 -5.026 -10.617 1.00 84.62 184 ASP A CA 1
ATOM 1430 C C . ASP A 1 184 ? 20.712 -4.858 -10.232 1.00 84.62 184 ASP A C 1
ATOM 1432 O O . ASP A 1 184 ? 19.836 -4.833 -11.094 1.00 84.62 184 ASP A O 1
ATOM 1436 N N . SER A 1 185 ? 20.439 -4.661 -8.942 1.00 82.44 185 SER A N 1
ATOM 1437 C CA . SER A 1 185 ? 19.097 -4.441 -8.394 1.00 82.44 185 SER A CA 1
ATOM 1438 C C . SER A 1 185 ? 18.644 -2.975 -8.474 1.00 82.44 185 SER A C 1
ATOM 1440 O O . SER A 1 185 ? 17.450 -2.682 -8.361 1.00 82.44 185 SER A O 1
ATOM 1442 N N . GLN A 1 186 ? 19.572 -2.033 -8.691 1.00 88.00 186 GLN A N 1
ATOM 1443 C CA . GLN A 1 186 ? 19.268 -0.597 -8.689 1.00 88.00 186 GLN A CA 1
ATOM 1444 C C . GLN A 1 186 ? 18.385 -0.178 -9.870 1.00 88.00 186 GLN A C 1
ATOM 1446 O O . GLN A 1 186 ? 17.532 0.685 -9.689 1.00 88.00 186 GLN A O 1
ATOM 1451 N N . GLN A 1 187 ? 18.496 -0.813 -11.045 1.00 88.00 187 GLN A N 1
ATOM 1452 C CA . GLN A 1 187 ? 17.684 -0.452 -12.220 1.00 88.00 187 GLN A CA 1
ATOM 1453 C C . GLN A 1 187 ? 16.173 -0.657 -11.989 1.00 88.00 187 GLN A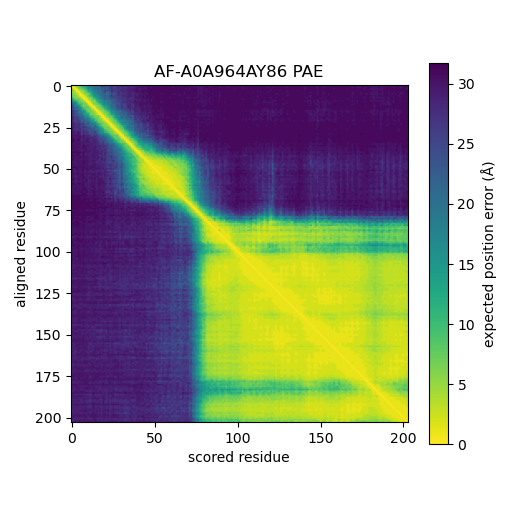 C 1
ATOM 1455 O O . GLN A 1 187 ? 15.355 0.175 -12.403 1.00 88.00 187 GLN A O 1
ATOM 1460 N N . SER A 1 188 ? 15.796 -1.733 -11.292 1.00 85.56 188 SER A N 1
ATOM 1461 C CA . SER A 1 188 ? 14.403 -2.004 -10.917 1.00 85.56 188 SER A CA 1
ATOM 1462 C C . SER A 1 188 ? 13.882 -0.950 -9.936 1.00 85.56 188 SER A C 1
ATOM 1464 O O . SER A 1 188 ? 12.816 -0.378 -10.160 1.00 85.56 188 SER A O 1
ATOM 1466 N N . LEU A 1 189 ? 14.672 -0.607 -8.908 1.00 87.69 189 LEU A N 1
ATOM 1467 C CA . LEU A 1 189 ? 14.320 0.463 -7.967 1.00 87.69 189 LEU A CA 1
ATOM 1468 C C . LEU A 1 189 ? 14.243 1.839 -8.643 1.00 87.69 189 LEU A C 1
ATOM 1470 O O . LEU A 1 189 ? 13.323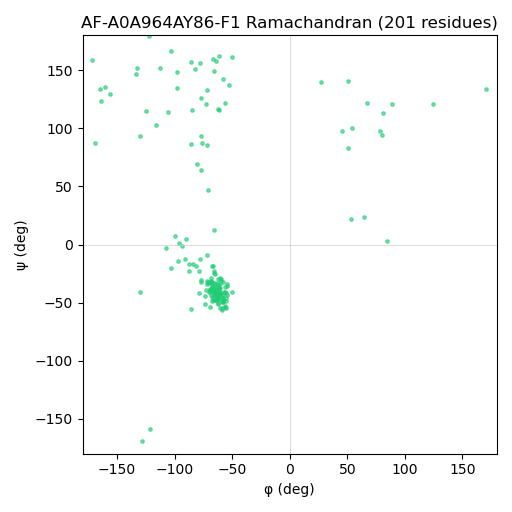 2.593 -8.347 1.00 87.69 189 LEU A O 1
ATOM 1474 N N . SER A 1 190 ? 15.141 2.171 -9.578 1.00 90.75 190 SER A N 1
ATOM 1475 C CA . SER A 1 190 ? 15.084 3.431 -10.340 1.00 90.75 190 SER A CA 1
ATOM 1476 C C . SER A 1 190 ? 13.779 3.558 -11.123 1.00 90.75 190 SER A C 1
ATOM 1478 O O . SER A 1 190 ? 13.170 4.627 -11.144 1.00 90.75 190 SER A O 1
ATOM 1480 N N . SER A 1 191 ? 13.331 2.458 -11.732 1.00 91.12 191 SER A N 1
ATOM 1481 C CA . SER A 1 191 ? 12.073 2.407 -12.482 1.00 91.12 191 SER A CA 1
ATOM 1482 C C . SER A 1 191 ? 10.868 2.627 -11.559 1.00 91.12 191 SER A C 1
ATOM 1484 O O . SER A 1 191 ? 9.966 3.396 -11.889 1.00 91.12 191 SER A O 1
ATOM 1486 N N . LEU A 1 192 ? 10.892 2.015 -10.371 1.00 90.81 192 LEU A N 1
ATOM 1487 C CA . LEU A 1 192 ? 9.840 2.127 -9.360 1.00 90.81 192 LEU A CA 1
ATOM 1488 C C . LEU A 1 192 ? 9.784 3.527 -8.715 1.00 90.81 192 LEU A C 1
ATOM 1490 O O . LEU A 1 192 ? 8.709 4.105 -8.565 1.00 90.81 192 LEU A O 1
ATOM 1494 N N . ILE A 1 193 ? 10.944 4.129 -8.429 1.00 93.50 193 ILE A N 1
ATOM 1495 C CA . ILE A 1 193 ? 11.068 5.526 -7.978 1.00 93.50 193 ILE A CA 1
ATOM 1496 C C . ILE A 1 193 ? 10.482 6.477 -9.021 1.00 93.50 193 ILE A C 1
ATOM 1498 O O . ILE A 1 193 ? 9.694 7.355 -8.671 1.00 93.50 193 ILE A O 1
ATOM 1502 N N . GLN A 1 194 ? 10.832 6.302 -10.300 1.00 95.06 194 GLN A N 1
ATOM 1503 C CA . GLN A 1 194 ? 10.320 7.154 -11.372 1.00 95.06 194 GLN A CA 1
ATOM 1504 C C . GLN A 1 194 ? 8.802 7.001 -11.542 1.00 95.06 194 GLN A C 1
ATOM 1506 O O . GLN A 1 194 ? 8.118 8.000 -11.778 1.00 95.06 194 GLN A O 1
ATOM 1511 N N . TYR A 1 195 ? 8.266 5.786 -11.383 1.00 94.31 195 TYR A N 1
ATOM 1512 C CA . TYR A 1 195 ? 6.826 5.532 -11.382 1.00 94.31 195 TYR A CA 1
ATOM 1513 C C . TYR A 1 195 ? 6.114 6.320 -10.272 1.00 94.31 195 TYR A C 1
ATOM 1515 O O . TYR A 1 195 ? 5.259 7.151 -10.585 1.00 94.31 195 TYR A O 1
ATOM 1523 N N . TYR A 1 196 ? 6.509 6.160 -9.002 1.00 93.69 196 TYR A N 1
ATOM 1524 C CA . TYR A 1 196 ? 5.853 6.876 -7.898 1.00 93.69 196 TYR A CA 1
ATOM 1525 C C . TYR A 1 196 ? 6.099 8.385 -7.911 1.00 93.69 196 TYR A C 1
ATOM 1527 O O . TYR A 1 196 ? 5.200 9.140 -7.547 1.00 93.69 196 TYR A O 1
ATOM 1535 N N . ALA A 1 197 ? 7.260 8.851 -8.381 1.00 94.50 197 ALA A N 1
ATOM 1536 C CA . ALA A 1 197 ? 7.513 10.278 -8.571 1.00 94.50 197 ALA A CA 1
ATOM 1537 C C . ALA A 1 197 ? 6.554 10.879 -9.611 1.00 94.50 197 ALA A C 1
ATOM 1539 O O . ALA A 1 197 ? 5.915 11.895 -9.338 1.00 94.50 197 ALA A O 1
ATOM 1540 N N . THR A 1 198 ? 6.391 10.205 -10.756 1.00 94.19 198 THR A N 1
ATOM 1541 C CA . THR A 1 198 ? 5.448 10.616 -11.807 1.00 94.19 198 THR A CA 1
ATOM 1542 C C . THR A 1 198 ? 4.011 10.581 -11.284 1.00 94.19 198 THR A C 1
ATOM 1544 O O . THR A 1 198 ? 3.285 11.560 -11.431 1.00 94.19 198 THR A O 1
ATOM 1547 N N . LEU A 1 199 ? 3.619 9.498 -10.605 1.00 91.19 199 LEU A N 1
ATOM 1548 C CA . LEU A 1 199 ? 2.283 9.336 -10.031 1.00 91.19 199 LEU A CA 1
ATOM 1549 C C . LEU A 1 199 ? 1.954 10.462 -9.037 1.00 91.19 199 LEU A C 1
ATOM 1551 O O . LEU A 1 199 ? 0.932 11.130 -9.184 1.00 91.19 199 LEU A O 1
ATOM 1555 N N . LYS A 1 200 ? 2.864 10.741 -8.095 1.00 93.12 200 LYS A N 1
ATOM 1556 C CA . LYS A 1 200 ? 2.771 11.837 -7.115 1.00 93.12 200 LYS A CA 1
ATOM 1557 C C . LYS A 1 200 ? 2.603 13.212 -7.776 1.00 93.12 200 LYS A C 1
ATOM 1559 O O . LYS A 1 200 ? 1.901 14.062 -7.235 1.00 93.12 200 LYS A O 1
ATOM 1564 N N . ASP A 1 201 ? 3.240 13.450 -8.920 1.00 92.25 201 ASP A N 1
ATOM 1565 C CA . ASP A 1 201 ? 3.130 14.728 -9.634 1.00 92.25 201 ASP A CA 1
ATOM 1566 C C . ASP A 1 201 ? 1.851 14.824 -10.501 1.00 92.25 201 ASP A C 1
ATOM 1568 O O . ASP A 1 201 ? 1.420 15.932 -10.820 1.00 92.25 201 ASP A O 1
ATOM 1572 N N . THR A 1 202 ? 1.205 13.693 -10.826 1.00 92.00 202 THR A N 1
ATOM 1573 C CA . THR A 1 202 ? -0.077 13.632 -11.567 1.00 92.00 202 THR A CA 1
ATOM 1574 C C . THR A 1 202 ? -1.351 13.631 -10.707 1.00 92.00 202 THR A C 1
ATOM 1576 O O . THR A 1 202 ? -2.441 13.794 -11.262 1.00 92.00 202 THR A O 1
ATOM 1579 N N . LEU A 1 203 ? -1.236 13.431 -9.386 1.00 87.88 203 LEU A N 1
ATOM 1580 C CA . LEU A 1 203 ? -2.357 13.359 -8.430 1.00 87.88 203 LEU A CA 1
ATOM 1581 C C . LEU A 1 203 ? -2.772 14.725 -7.861 1.00 87.88 203 LEU A C 1
ATOM 1583 O O . LEU A 1 203 ? -3.999 14.972 -7.860 1.00 87.88 203 LEU A O 1
#